Protein AF-L9YHB1-F1 (afdb_monomer_lite)

Secondary structure (DSSP, 8-state):
---PPP----S-TTS----TTTGGG---TT-EEEEEEEHHHHHHHHHH-EEEEEEGGGGGGT-TTTTPPPHHHHHHHHHHHHHHHHHHTTTT-PPP-HHHHHHHHHHHHGGGEEEEEEEESS---HHHHHHH-TTS-EEEEEEEHHHHHHHEE-SSEEEEEEPEEE-TTTS----STTGGGGEEEGGGGGG-EEEEEEE--S-----TT-PPP-PPPPPS-EEEEE-HHHH-SEEEE-TT--HHHHHHHHHHHHHTT----EEE-GGGT--S--S------GGGTTT-HHHHHHHHHHHHHHS-TTT-SEEEEEEEPPS---SS--PPPEEEEEE--SSSPPPGGGGT-TT-S---------S--PPP----

Structure (mmCIF, N/CA/C/O backbone):
data_AF-L9YHB1-F1
#
_entry.id   AF-L9YHB1-F1
#
loop_
_atom_site.group_PDB
_atom_site.id
_atom_site.type_symbol
_atom_site.label_atom_id
_atom_site.label_alt_id
_atom_site.label_comp_id
_atom_site.label_asym_id
_atom_site.label_entity_id
_atom_site.label_seq_id
_atom_site.pdbx_PDB_ins_code
_atom_site.Cartn_x
_atom_site.Cartn_y
_atom_site.Cartn_z
_atom_site.occupancy
_atom_site.B_iso_or_equiv
_atom_site.auth_seq_id
_atom_site.auth_comp_id
_atom_site.auth_asym_id
_atom_site.auth_atom_id
_atom_site.pdbx_PDB_model_num
ATOM 1 N N . MET A 1 1 ? 26.355 -34.074 -18.217 1.00 33.75 1 MET A N 1
ATOM 2 C CA . MET A 1 1 ? 25.411 -34.179 -17.094 1.00 33.75 1 MET A CA 1
ATOM 3 C C . MET A 1 1 ? 24.584 -32.927 -17.168 1.00 33.75 1 MET A C 1
ATOM 5 O O . MET A 1 1 ? 25.126 -31.843 -17.034 1.00 33.75 1 MET A O 1
ATOM 9 N N . THR A 1 2 ? 23.368 -33.113 -17.648 1.00 28.94 2 THR A N 1
ATOM 10 C CA . THR A 1 2 ? 22.321 -32.110 -17.795 1.00 28.94 2 THR A CA 1
ATOM 11 C C . THR A 1 2 ? 21.730 -31.891 -16.411 1.00 28.94 2 THR A C 1
ATOM 13 O O . THR A 1 2 ? 21.149 -32.830 -15.873 1.00 28.94 2 THR A O 1
ATOM 16 N N . ASP A 1 3 ? 21.935 -30.715 -15.826 1.00 30.42 3 ASP A N 1
ATOM 17 C CA . ASP A 1 3 ? 21.198 -30.321 -14.627 1.00 30.42 3 ASP A CA 1
ATOM 18 C C . ASP A 1 3 ? 19.806 -29.868 -15.071 1.00 30.42 3 ASP A C 1
ATOM 20 O O . ASP A 1 3 ? 19.657 -28.898 -15.816 1.00 30.42 3 ASP A O 1
ATOM 24 N N . GLU A 1 4 ? 18.800 -30.647 -14.681 1.00 25.23 4 GLU A N 1
ATOM 25 C CA . GLU A 1 4 ? 17.394 -30.268 -14.778 1.00 25.23 4 GLU A CA 1
ATOM 26 C C . GLU A 1 4 ? 17.097 -29.127 -13.788 1.00 25.23 4 GLU A C 1
ATOM 28 O O . GLU A 1 4 ? 17.677 -29.092 -12.697 1.00 25.23 4 GLU A O 1
ATOM 33 N N . PRO A 1 5 ? 16.206 -28.181 -14.135 1.00 28.34 5 PRO A N 1
ATOM 34 C CA . PRO A 1 5 ? 15.759 -27.162 -13.199 1.00 28.34 5 PRO A CA 1
ATOM 35 C C . PRO A 1 5 ? 14.994 -27.826 -12.049 1.00 28.34 5 PRO A C 1
ATOM 37 O O . PRO A 1 5 ? 14.104 -28.642 -12.274 1.00 28.34 5 PRO A O 1
ATOM 40 N N . ALA A 1 6 ? 15.363 -27.475 -10.816 1.00 30.50 6 ALA A N 1
ATOM 41 C CA . ALA A 1 6 ? 14.709 -27.966 -9.612 1.00 30.50 6 ALA A CA 1
ATOM 42 C C . ALA A 1 6 ? 13.199 -27.677 -9.658 1.00 30.50 6 ALA A C 1
ATOM 44 O O . ALA A 1 6 ? 12.789 -26.524 -9.803 1.00 30.50 6 ALA A O 1
ATOM 45 N N . GLU A 1 7 ? 12.390 -28.729 -9.525 1.00 26.72 7 GLU A N 1
ATOM 46 C CA . GLU A 1 7 ? 10.942 -28.636 -9.358 1.00 26.72 7 GLU A CA 1
ATOM 47 C C . GLU A 1 7 ? 10.617 -27.786 -8.117 1.00 26.72 7 GLU A C 1
ATOM 49 O O . GLU A 1 7 ? 10.876 -28.174 -6.977 1.00 26.72 7 GLU A O 1
ATOM 54 N N . LEU A 1 8 ? 10.027 -26.611 -8.348 1.00 31.94 8 LEU A N 1
ATOM 55 C CA . LEU A 1 8 ? 9.316 -25.807 -7.351 1.00 31.94 8 LEU A CA 1
ATOM 56 C C . LEU A 1 8 ? 7.984 -26.501 -7.017 1.00 31.94 8 LEU A C 1
ATOM 58 O O . LEU A 1 8 ? 6.912 -26.029 -7.374 1.00 31.94 8 LEU A O 1
ATOM 62 N N . SER A 1 9 ? 8.038 -27.662 -6.366 1.00 30.28 9 SER A N 1
ATOM 63 C CA . SER A 1 9 ? 6.850 -28.332 -5.828 1.00 30.28 9 SER A CA 1
ATOM 64 C C . SER A 1 9 ? 6.873 -28.237 -4.305 1.00 30.28 9 SER A C 1
ATOM 66 O O . SER A 1 9 ? 7.558 -29.022 -3.647 1.00 30.28 9 SER A O 1
ATOM 68 N N . GLY A 1 10 ? 6.149 -27.270 -3.733 1.00 29.58 10 GLY A N 1
ATOM 69 C CA . GLY A 1 10 ? 5.952 -27.243 -2.280 1.00 29.58 10 GLY A CA 1
ATOM 70 C C . GLY A 1 10 ? 5.496 -25.939 -1.631 1.00 29.58 10 GLY A C 1
ATOM 71 O O . GLY A 1 10 ? 5.175 -25.987 -0.449 1.00 29.58 10 GLY A O 1
ATOM 72 N N . LEU A 1 11 ? 5.442 -24.804 -2.336 1.00 26.58 11 LEU A N 1
ATOM 73 C CA . LEU A 1 11 ? 4.831 -23.598 -1.766 1.00 26.58 11 LEU A CA 1
ATOM 74 C C . LEU A 1 11 ? 3.305 -23.661 -1.951 1.00 26.58 11 LEU A C 1
ATOM 76 O O . LEU A 1 11 ? 2.859 -24.048 -3.037 1.00 26.58 11 LEU A O 1
ATOM 80 N N . PRO A 1 12 ? 2.501 -23.342 -0.918 1.00 29.25 12 PRO A N 1
ATOM 81 C CA . PRO A 1 12 ? 1.062 -23.202 -1.080 1.00 29.25 12 PRO A CA 1
ATOM 82 C C . PRO A 1 12 ? 0.790 -22.163 -2.172 1.00 29.25 12 PRO A C 1
ATOM 84 O O . PRO A 1 12 ? 1.380 -21.087 -2.189 1.00 29.25 12 PRO A O 1
ATOM 87 N N . THR A 1 13 ? -0.097 -22.505 -3.100 1.00 34.47 13 THR A N 1
ATOM 88 C CA . THR A 1 13 ? -0.420 -21.756 -4.327 1.00 34.47 13 THR A CA 1
ATOM 89 C C . THR A 1 13 ? -1.031 -20.367 -4.099 1.00 34.47 13 THR A C 1
ATOM 91 O O . THR A 1 13 ? -1.403 -19.721 -5.067 1.00 34.47 13 THR A O 1
ATOM 94 N N . ASN A 1 14 ? -1.115 -19.911 -2.845 1.00 37.75 14 ASN A N 1
ATOM 95 C CA . ASN A 1 14 ? -1.754 -18.660 -2.438 1.00 37.75 14 ASN A CA 1
ATOM 96 C C . ASN A 1 14 ? -0.763 -17.654 -1.824 1.00 37.75 14 ASN A C 1
ATOM 98 O O . ASN A 1 14 ? -1.186 -16.614 -1.335 1.00 37.75 14 ASN A O 1
ATOM 102 N N . GLU A 1 15 ? 0.543 -17.941 -1.798 1.00 37.97 15 GLU A N 1
ATOM 103 C CA . GLU A 1 15 ? 1.517 -16.918 -1.404 1.00 37.97 15 GLU A CA 1
ATOM 104 C C . GLU A 1 15 ? 1.785 -15.969 -2.583 1.00 37.97 15 GLU A C 1
ATOM 106 O O . GLU A 1 15 ? 2.092 -16.451 -3.680 1.00 37.97 15 GLU A O 1
ATOM 111 N N . PRO A 1 16 ? 1.704 -14.635 -2.393 1.00 41.62 16 PRO A N 1
ATOM 112 C CA . PRO A 1 16 ? 2.051 -13.686 -3.443 1.00 41.62 16 PRO A CA 1
ATOM 113 C C . PRO A 1 16 ? 3.475 -13.962 -3.927 1.00 41.62 16 PRO A C 1
ATOM 115 O O . PRO A 1 16 ? 4.379 -14.219 -3.124 1.00 41.62 16 PRO A O 1
ATOM 118 N N . LEU A 1 17 ? 3.671 -13.931 -5.248 1.00 41.91 17 LEU A N 1
ATOM 119 C CA . LEU A 1 17 ? 4.948 -14.221 -5.892 1.00 41.91 17 LEU A CA 1
ATOM 120 C C . LEU A 1 17 ? 5.954 -13.126 -5.526 1.00 41.91 17 LEU A C 1
ATOM 122 O O . LEU A 1 17 ? 6.176 -12.160 -6.250 1.00 41.91 17 LEU A O 1
ATOM 126 N N . ALA A 1 18 ? 6.613 -13.286 -4.383 1.00 43.75 18 ALA A N 1
ATOM 127 C CA . ALA A 1 18 ? 7.835 -12.567 -4.099 1.00 43.75 18 ALA A CA 1
ATOM 128 C C . ALA A 1 18 ? 8.894 -13.129 -5.049 1.00 43.75 18 ALA A C 1
ATOM 130 O O . ALA A 1 18 ? 9.451 -14.206 -4.802 1.00 43.75 18 ALA A O 1
ATOM 131 N N . PHE A 1 19 ? 9.170 -12.423 -6.153 1.00 43.78 19 PHE A N 1
ATOM 132 C CA . PHE A 1 19 ? 10.359 -12.688 -6.959 1.00 43.78 19 PHE A CA 1
ATOM 133 C C . PHE A 1 19 ? 11.544 -12.918 -6.012 1.00 43.78 19 PHE A C 1
ATOM 135 O O . PHE A 1 19 ? 11.699 -12.229 -5.001 1.00 43.78 19 PHE A O 1
ATOM 142 N N . LYS A 1 20 ? 12.385 -13.915 -6.301 1.00 37.53 20 LYS A N 1
ATOM 143 C CA . LYS A 1 20 ? 13.503 -14.299 -5.421 1.00 37.53 20 LYS A CA 1
ATOM 144 C C . LYS A 1 20 ? 14.408 -13.105 -5.070 1.00 37.53 20 LYS A C 1
ATOM 146 O O . LYS A 1 20 ? 14.927 -13.048 -3.958 1.00 37.53 20 LYS A O 1
ATOM 151 N N . ASP A 1 21 ? 14.508 -12.139 -5.982 1.00 45.22 21 ASP A N 1
ATOM 152 C CA . ASP A 1 21 ? 15.285 -10.908 -5.835 1.00 45.22 21 ASP A CA 1
ATOM 153 C C . ASP A 1 21 ? 14.532 -9.770 -5.124 1.00 45.22 21 ASP A C 1
ATOM 155 O O . ASP A 1 21 ? 15.085 -8.686 -5.003 1.00 45.22 21 ASP A O 1
ATOM 159 N N . TRP A 1 22 ? 13.283 -9.973 -4.692 1.00 53.06 22 TRP A N 1
ATOM 160 C CA . TRP A 1 22 ? 12.396 -8.963 -4.089 1.00 53.06 22 TRP A CA 1
ATOM 161 C C . TRP A 1 22 ? 11.981 -9.307 -2.659 1.00 53.06 22 TRP A C 1
ATOM 163 O O . TRP A 1 22 ? 11.301 -8.521 -2.010 1.00 53.06 22 TRP A O 1
ATOM 173 N N . ARG A 1 23 ? 12.415 -10.451 -2.115 1.00 52.41 23 ARG A N 1
ATOM 174 C CA . ARG A 1 23 ? 12.108 -10.833 -0.724 1.00 52.41 23 ARG A CA 1
ATOM 175 C C . ARG A 1 23 ? 12.513 -9.767 0.296 1.00 52.41 23 ARG A C 1
ATOM 177 O O . ARG A 1 23 ? 11.860 -9.644 1.317 1.00 52.41 23 ARG A O 1
ATOM 184 N N . TRP A 1 24 ? 13.537 -8.959 0.009 1.00 53.84 24 TRP A N 1
ATOM 185 C CA . TRP A 1 24 ? 13.941 -7.843 0.874 1.00 53.84 24 TRP A CA 1
ATOM 186 C C . TRP A 1 24 ? 12.915 -6.702 0.947 1.00 53.84 24 TRP A C 1
ATOM 188 O O . TRP A 1 24 ? 13.073 -5.832 1.793 1.00 53.84 24 TRP A O 1
ATOM 198 N N . MET A 1 25 ? 11.908 -6.675 0.070 1.00 63.78 25 MET A N 1
ATOM 199 C CA . MET A 1 25 ? 10.810 -5.696 0.070 1.00 63.78 25 MET A CA 1
ATOM 200 C C . MET A 1 25 ? 9.670 -6.076 0.998 1.00 63.78 25 MET A C 1
ATOM 202 O O . MET A 1 25 ? 8.802 -5.246 1.251 1.00 63.78 25 MET A O 1
ATOM 206 N N . LEU A 1 26 ? 9.629 -7.326 1.456 1.00 73.94 26 LEU A N 1
ATOM 207 C CA . LEU A 1 26 ? 8.605 -7.788 2.374 1.00 73.94 26 LEU A CA 1
ATOM 208 C C . LEU A 1 26 ? 9.082 -7.557 3.811 1.00 73.94 26 LEU A C 1
ATOM 210 O O . LEU A 1 26 ? 10.127 -8.105 4.185 1.00 73.94 26 LEU A O 1
ATOM 214 N N . PRO A 1 27 ? 8.341 -6.765 4.604 1.00 71.19 27 PRO A N 1
ATOM 215 C CA . PRO A 1 27 ? 8.568 -6.692 6.036 1.00 71.19 27 PRO A CA 1
ATOM 216 C C . PRO A 1 27 ? 8.013 -7.959 6.710 1.00 71.19 27 PRO A C 1
ATOM 218 O O . PRO A 1 27 ? 7.377 -8.800 6.067 1.00 71.19 27 PRO A O 1
ATOM 221 N N . SER A 1 28 ? 8.221 -8.060 8.018 1.00 70.69 28 SER A N 1
ATOM 222 C CA . SER A 1 28 ? 7.609 -9.046 8.905 1.00 70.69 28 SER A CA 1
ATOM 223 C C . SER A 1 28 ? 6.127 -9.262 8.631 1.00 70.69 28 SER A C 1
ATOM 225 O O . SER A 1 28 ? 5.366 -8.306 8.475 1.00 70.69 28 SER A O 1
ATOM 227 N N . ASP A 1 29 ? 5.681 -10.510 8.759 1.00 73.38 29 ASP A N 1
ATOM 228 C CA . ASP A 1 29 ? 4.257 -10.849 8.745 1.00 73.38 29 ASP A CA 1
ATOM 229 C C . ASP A 1 29 ? 3.468 -10.200 9.903 1.00 73.38 29 ASP A C 1
ATOM 231 O O . ASP A 1 29 ? 2.237 -10.131 9.861 1.00 73.38 29 ASP A O 1
ATOM 235 N N . ARG A 1 30 ? 4.155 -9.684 10.931 1.00 71.25 30 ARG A N 1
ATOM 236 C CA . ARG A 1 30 ? 3.554 -8.938 12.048 1.00 71.25 30 ARG A CA 1
ATOM 237 C C . ARG A 1 30 ? 3.476 -7.431 11.828 1.00 71.25 30 ARG A C 1
ATOM 239 O O . ARG A 1 30 ? 2.858 -6.769 12.652 1.00 71.25 30 ARG A O 1
ATOM 246 N N . MET A 1 31 ? 4.084 -6.905 10.762 1.00 74.50 31 MET A N 1
ATOM 247 C CA . MET A 1 31 ? 4.065 -5.474 10.462 1.00 74.50 31 MET A CA 1
ATOM 248 C C . MET A 1 31 ? 2.624 -4.982 10.371 1.00 74.50 31 MET A C 1
ATOM 250 O O . MET A 1 31 ? 1.873 -5.469 9.520 1.00 74.50 31 MET A O 1
ATOM 254 N N . VAL A 1 32 ? 2.253 -4.035 11.232 1.00 79.19 32 VAL A N 1
ATOM 255 C CA . VAL A 1 32 ? 0.911 -3.454 11.222 1.00 79.19 32 VAL A CA 1
ATOM 256 C C . VAL A 1 32 ? 0.783 -2.536 10.017 1.00 79.19 32 VAL A C 1
ATOM 258 O O . VAL A 1 32 ? 1.706 -1.804 9.669 1.00 79.19 32 VAL A O 1
ATOM 261 N N . ILE A 1 33 ? -0.363 -2.582 9.354 1.00 89.69 33 ILE A N 1
ATOM 262 C CA . ILE A 1 33 ? -0.673 -1.734 8.210 1.00 89.69 33 ILE A CA 1
ATOM 263 C C . ILE A 1 33 ? -2.129 -1.268 8.285 1.00 89.69 33 ILE A C 1
ATOM 265 O O . ILE A 1 33 ? -3.016 -1.980 8.762 1.00 89.69 33 ILE A O 1
ATOM 269 N N . ARG A 1 34 ? -2.393 -0.058 7.790 1.00 93.62 34 ARG A N 1
ATOM 270 C CA . ARG A 1 34 ? -3.699 0.601 7.826 1.00 93.62 34 ARG A CA 1
ATOM 271 C C . ARG A 1 34 ? -4.149 1.080 6.461 1.00 93.62 34 ARG A C 1
ATOM 273 O O . ARG A 1 34 ? -3.388 1.687 5.712 1.00 93.62 34 ARG A O 1
ATOM 280 N N . ARG A 1 35 ? -5.430 0.899 6.156 1.00 95.31 35 ARG A N 1
ATOM 281 C CA . ARG A 1 35 ? -6.051 1.425 4.936 1.00 95.31 35 ARG A CA 1
ATOM 282 C C . ARG A 1 35 ? -7.180 2.384 5.279 1.00 95.31 35 ARG A C 1
ATOM 284 O O . ARG A 1 35 ? -8.254 1.960 5.696 1.00 95.31 35 ARG A O 1
ATOM 291 N N . TYR A 1 36 ? -6.933 3.669 5.042 1.00 95.50 36 TYR A N 1
ATOM 292 C CA . TYR A 1 36 ? -7.893 4.756 5.235 1.00 95.50 36 TYR A CA 1
ATOM 293 C C . TYR A 1 36 ? -8.835 4.861 4.037 1.00 95.50 36 TYR A C 1
ATOM 295 O O . TYR A 1 36 ? -8.382 4.975 2.891 1.00 95.50 36 TYR A O 1
ATOM 303 N N . LYS A 1 37 ? -10.146 4.802 4.283 1.00 95.19 37 LYS A N 1
ATOM 304 C CA . LYS A 1 37 ? -11.186 4.843 3.248 1.00 95.19 37 LYS A CA 1
ATOM 305 C C . LYS A 1 37 ? -12.479 5.474 3.755 1.00 95.19 37 LYS A C 1
ATOM 307 O O . LYS A 1 37 ? -12.782 5.477 4.943 1.00 95.19 37 LYS A O 1
ATOM 312 N N . SER A 1 38 ? -13.280 5.974 2.817 1.00 94.69 38 SER A N 1
ATOM 313 C CA . SER A 1 38 ? -14.629 6.455 3.111 1.00 94.69 38 SER A CA 1
ATOM 314 C C . SER A 1 38 ? -15.534 5.330 3.613 1.00 94.69 38 SER A C 1
ATOM 316 O O . SER A 1 38 ? -15.367 4.163 3.245 1.00 94.69 38 SER A O 1
ATOM 318 N N . PHE A 1 39 ? -16.557 5.690 4.389 1.00 94.75 39 PHE A N 1
ATOM 319 C CA . PHE A 1 39 ? -17.546 4.729 4.877 1.00 94.75 39 PHE A CA 1
ATOM 320 C C . PHE A 1 39 ? -18.234 3.947 3.746 1.00 94.75 39 PHE A C 1
ATOM 322 O O . PHE A 1 39 ? -18.413 2.737 3.842 1.00 94.75 39 PHE A O 1
ATOM 329 N N . CYS A 1 40 ? -18.547 4.607 2.625 1.00 93.44 40 CYS A N 1
ATOM 330 C CA . CYS A 1 40 ? -19.148 3.953 1.459 1.00 93.44 40 CYS A CA 1
ATOM 331 C C . CYS A 1 40 ? -18.254 2.863 0.854 1.00 93.44 40 CYS A C 1
ATOM 333 O O . CYS A 1 40 ? -18.766 1.863 0.356 1.00 93.44 40 CYS A O 1
ATOM 335 N N . TYR A 1 41 ? -16.933 3.067 0.855 1.00 94.06 41 TYR A N 1
ATOM 336 C CA . TYR A 1 41 ? -15.993 2.041 0.413 1.00 94.06 41 TYR A CA 1
ATOM 337 C C . TYR A 1 41 ? -15.969 0.885 1.407 1.00 94.06 41 TYR A C 1
ATOM 339 O O . TYR A 1 41 ? -16.114 -0.261 1.001 1.00 94.06 41 TYR A O 1
ATOM 347 N N . PHE A 1 42 ? -15.823 1.194 2.697 1.00 96.00 42 PHE A N 1
ATOM 348 C CA . PHE A 1 42 ? -15.788 0.191 3.757 1.00 96.00 42 PHE A CA 1
ATOM 349 C C . PHE A 1 42 ? -17.026 -0.699 3.737 1.00 96.00 42 PHE A C 1
ATOM 351 O O . PHE A 1 42 ? -16.899 -1.914 3.695 1.00 96.00 42 PHE A O 1
ATOM 358 N N . LYS A 1 43 ? -18.216 -0.100 3.659 1.00 95.94 43 LYS A N 1
ATOM 359 C CA . LYS A 1 43 ? -19.475 -0.836 3.581 1.00 95.94 43 LYS A CA 1
ATOM 360 C C . LYS A 1 43 ? -19.488 -1.842 2.427 1.00 95.94 43 LYS A C 1
ATOM 362 O O . LYS A 1 43 ? -19.855 -2.985 2.651 1.00 95.94 43 LYS A O 1
ATOM 367 N N . LYS A 1 44 ? -19.024 -1.446 1.237 1.00 95.56 44 LYS A N 1
ATOM 368 C CA . LYS A 1 44 ? -18.896 -2.366 0.096 1.00 95.56 44 LYS A CA 1
ATOM 369 C C . LYS A 1 44 ? -17.902 -3.489 0.358 1.00 95.56 44 LYS A C 1
ATOM 371 O O . LYS A 1 44 ? -18.212 -4.624 0.051 1.00 95.56 44 LYS A O 1
ATOM 376 N N . VAL A 1 45 ? -16.748 -3.194 0.962 1.00 96.44 45 VAL A N 1
ATOM 377 C CA . VAL A 1 45 ? -15.790 -4.245 1.346 1.00 96.44 45 VAL A CA 1
ATOM 378 C C . VAL A 1 45 ? -16.450 -5.253 2.282 1.00 96.44 45 VAL A C 1
ATOM 380 O O . VAL A 1 45 ? -16.290 -6.444 2.068 1.00 96.44 45 VAL A O 1
ATOM 383 N N . ILE A 1 46 ? -17.216 -4.799 3.279 1.00 97.31 46 ILE A N 1
ATOM 384 C CA . ILE A 1 46 ? -17.898 -5.692 4.225 1.00 97.31 46 ILE A CA 1
ATOM 385 C C . ILE A 1 46 ? -19.023 -6.500 3.556 1.00 97.31 46 ILE A C 1
ATOM 387 O O . ILE A 1 46 ? -19.152 -7.692 3.819 1.00 97.31 46 ILE A O 1
ATOM 391 N N . GLU A 1 47 ? -19.835 -5.865 2.706 1.00 96.31 47 GLU A N 1
ATOM 392 C CA . GLU A 1 47 ? -20.977 -6.502 2.030 1.00 96.31 47 GLU A CA 1
ATOM 393 C C . GLU A 1 47 ? -20.536 -7.495 0.944 1.00 96.31 47 GLU A C 1
ATOM 395 O O . GLU A 1 47 ? -21.078 -8.597 0.862 1.00 96.31 47 GLU A O 1
ATOM 400 N N . ASP A 1 48 ? -19.552 -7.108 0.132 1.00 96.19 48 ASP A N 1
ATOM 401 C CA . ASP A 1 48 ? -19.081 -7.884 -1.018 1.00 96.19 48 ASP A CA 1
ATOM 402 C C . ASP A 1 48 ? -17.929 -8.834 -0.640 1.00 96.19 48 ASP A C 1
ATOM 404 O O . ASP A 1 48 ? -17.644 -9.769 -1.378 1.00 96.19 48 ASP A O 1
ATOM 408 N N . GLN A 1 49 ? -17.290 -8.630 0.519 1.00 95.62 49 GLN A N 1
ATOM 409 C CA . GLN A 1 49 ? -16.108 -9.376 0.989 1.00 95.62 49 GLN A CA 1
ATOM 410 C C . GLN A 1 49 ? -14.923 -9.313 0.017 1.00 95.62 49 GLN A C 1
ATOM 412 O O . GLN A 1 49 ? -14.135 -10.247 -0.114 1.00 95.62 49 GLN A O 1
ATOM 417 N N . GLU A 1 50 ? -14.777 -8.171 -0.652 1.00 95.62 50 GLU A N 1
ATOM 418 C CA . GLU A 1 50 ? -13.762 -7.945 -1.673 1.00 95.62 50 GLU A CA 1
ATOM 419 C C . GLU A 1 50 ? -13.044 -6.610 -1.467 1.00 95.62 50 GLU A C 1
ATOM 421 O O . GLU A 1 50 ? -13.651 -5.566 -1.208 1.00 95.62 50 GLU A O 1
ATOM 426 N N . PHE A 1 51 ? -11.727 -6.603 -1.673 1.00 96.19 51 PHE A N 1
ATOM 427 C CA . PHE A 1 51 ? -10.950 -5.372 -1.746 1.00 96.19 51 PHE A CA 1
ATOM 428 C C . PHE A 1 51 ? -10.799 -4.909 -3.189 1.00 96.19 51 PHE A C 1
ATOM 430 O O . PHE A 1 51 ? -10.308 -5.628 -4.055 1.00 96.19 51 PHE A O 1
ATOM 437 N N . ARG A 1 52 ? -11.123 -3.636 -3.433 1.00 95.00 52 ARG A N 1
ATOM 438 C CA . ARG A 1 52 ? -10.834 -2.981 -4.716 1.00 95.00 52 ARG A CA 1
ATOM 439 C C . ARG A 1 52 ? -9.345 -2.663 -4.869 1.00 95.00 52 ARG A C 1
ATOM 441 O O . ARG A 1 52 ? -8.778 -1.957 -4.025 1.00 95.00 52 ARG A O 1
ATOM 448 N N . PHE A 1 53 ? -8.793 -3.048 -6.009 1.00 95.06 53 PHE A N 1
ATOM 449 C CA . PHE A 1 53 ? -7.524 -2.628 -6.585 1.00 95.06 53 PHE A CA 1
ATOM 450 C C . PHE A 1 53 ? -7.804 -1.607 -7.704 1.00 95.06 53 PHE A C 1
ATOM 452 O O . PHE A 1 53 ? -8.628 -1.843 -8.590 1.00 95.06 53 PHE A O 1
ATOM 459 N N . GLY A 1 54 ? -7.197 -0.420 -7.609 1.00 92.62 54 GLY A N 1
ATOM 460 C CA . GLY A 1 54 ? -7.349 0.653 -8.605 1.00 92.62 54 GLY A CA 1
ATOM 461 C C . GLY A 1 54 ? -6.302 0.531 -9.710 1.00 92.62 54 GLY A C 1
ATOM 462 O O . GLY A 1 54 ? -5.218 0.050 -9.418 1.00 92.62 54 GLY A O 1
ATOM 463 N N . PRO A 1 55 ? -6.578 0.946 -10.950 1.00 91.75 55 PRO A N 1
ATOM 464 C CA . PRO A 1 55 ? -5.631 0.785 -12.043 1.00 91.75 55 PRO A CA 1
ATOM 465 C C . PRO A 1 55 ? -4.417 1.685 -11.789 1.00 91.75 55 PRO A C 1
ATOM 467 O O . PRO A 1 55 ? -4.546 2.804 -11.290 1.00 91.75 55 PRO A O 1
ATOM 470 N N . ALA A 1 56 ? -3.221 1.183 -12.081 1.00 90.50 56 ALA A N 1
ATOM 471 C CA . ALA A 1 56 ? -1.982 1.862 -11.722 1.00 90.50 56 ALA A CA 1
ATOM 472 C C . ALA A 1 56 ? -1.791 3.186 -12.476 1.00 90.50 56 ALA A C 1
ATOM 474 O O . ALA A 1 56 ? -1.125 4.090 -11.976 1.00 90.50 56 ALA A O 1
ATOM 475 N N . ILE A 1 57 ? -2.409 3.317 -13.652 1.00 88.06 57 ILE A N 1
ATOM 476 C CA . ILE A 1 57 ? -2.410 4.547 -14.448 1.00 88.06 57 ILE A CA 1
ATOM 477 C C . ILE A 1 57 ? -3.072 5.729 -13.719 1.00 88.06 57 ILE A C 1
ATOM 479 O O . ILE A 1 57 ? -2.550 6.837 -13.794 1.00 88.06 57 ILE A O 1
ATOM 483 N N . ASP A 1 58 ? -4.131 5.497 -12.931 1.00 89.88 58 ASP A N 1
ATOM 484 C CA . ASP A 1 58 ? -4.853 6.561 -12.208 1.00 89.88 58 ASP A CA 1
ATOM 485 C C . ASP A 1 58 ? -3.964 7.262 -11.168 1.00 89.88 58 ASP A C 1
ATOM 487 O O . ASP A 1 58 ? -4.188 8.416 -10.812 1.00 89.88 58 ASP A O 1
ATOM 491 N N . TYR A 1 59 ? -2.939 6.577 -10.659 1.00 88.88 59 TYR A N 1
ATOM 492 C CA . TYR A 1 59 ? -2.050 7.133 -9.638 1.00 88.88 59 TYR A CA 1
ATOM 493 C C . TYR A 1 59 ? -1.093 8.191 -10.209 1.00 88.88 59 TYR A C 1
ATOM 495 O O . TYR A 1 59 ? -0.529 8.975 -9.444 1.00 88.88 59 TYR A O 1
ATOM 503 N N . GLN A 1 60 ? -0.958 8.270 -11.539 1.00 88.69 60 GLN A N 1
ATOM 504 C CA . GLN A 1 60 ? -0.144 9.290 -12.203 1.00 88.69 60 GLN A CA 1
ATOM 505 C C . GLN A 1 60 ? -0.758 10.693 -12.153 1.00 88.69 60 GLN A C 1
ATOM 507 O O . GLN A 1 60 ? -0.041 11.675 -12.359 1.00 88.69 60 GLN A O 1
ATOM 512 N N . ASP A 1 61 ? -2.052 10.802 -11.837 1.00 88.50 61 ASP A N 1
ATOM 513 C CA . ASP A 1 61 ? -2.704 12.093 -11.606 1.00 88.50 61 ASP A CA 1
ATOM 514 C C . ASP A 1 61 ? -2.117 12.806 -10.373 1.00 88.50 61 ASP A C 1
ATOM 516 O O . ASP A 1 61 ? -1.945 14.029 -10.385 1.00 88.50 61 ASP A O 1
ATOM 520 N N . ASP A 1 62 ? -1.768 12.036 -9.334 1.00 87.00 62 ASP A N 1
ATOM 521 C CA . ASP A 1 62 ? -1.154 12.530 -8.096 1.00 87.00 62 ASP A CA 1
ATOM 522 C C . ASP A 1 62 ? 0.387 12.511 -8.166 1.00 87.00 62 ASP A C 1
ATOM 524 O O . ASP A 1 62 ? 1.036 13.470 -7.736 1.00 87.00 62 ASP A O 1
ATOM 528 N N . ASP A 1 63 ? 0.984 11.441 -8.707 1.00 88.62 63 ASP A N 1
ATOM 529 C CA . ASP A 1 63 ? 2.433 11.302 -8.911 1.00 88.62 63 ASP A CA 1
ATOM 530 C C . ASP A 1 63 ? 2.765 10.936 -10.370 1.00 88.62 63 ASP A C 1
ATOM 532 O O . ASP A 1 63 ? 2.798 9.757 -10.720 1.00 88.62 63 ASP A O 1
ATOM 536 N N . PRO A 1 64 ? 3.101 11.917 -11.230 1.00 88.94 64 PRO A N 1
ATOM 537 C CA . PRO A 1 64 ? 3.390 11.675 -12.646 1.00 88.94 64 PRO A CA 1
ATOM 538 C C . PRO A 1 64 ? 4.542 10.701 -12.936 1.00 88.94 64 PRO A C 1
ATOM 540 O O . PRO A 1 64 ? 4.723 10.303 -14.087 1.00 88.94 64 PRO A O 1
ATOM 543 N N . LEU A 1 65 ? 5.367 10.363 -11.939 1.00 86.88 65 LEU A N 1
ATOM 544 C CA . LEU A 1 65 ? 6.464 9.405 -12.082 1.00 86.88 65 LEU A CA 1
ATOM 545 C C . LEU A 1 65 ? 6.132 8.017 -11.512 1.00 86.88 65 LEU A C 1
ATOM 547 O O . LEU A 1 65 ? 6.972 7.117 -11.578 1.00 86.88 65 LEU A O 1
ATOM 551 N N . GLU A 1 66 ? 4.919 7.810 -11.000 1.00 88.31 66 GLU A N 1
ATOM 552 C CA . GLU A 1 66 ? 4.453 6.530 -10.472 1.00 88.31 66 GLU A CA 1
ATOM 553 C C . GLU A 1 66 ? 4.551 5.428 -11.545 1.00 88.31 66 GLU A C 1
ATOM 555 O O . GLU A 1 66 ? 3.951 5.505 -12.624 1.00 88.31 66 GLU A O 1
ATOM 560 N N . GLY A 1 67 ? 5.355 4.397 -11.265 1.00 87.38 67 GLY A N 1
ATOM 561 C CA . GLY A 1 67 ? 5.605 3.294 -12.197 1.00 87.38 67 GLY A CA 1
ATOM 562 C C . GLY A 1 67 ? 6.433 3.649 -13.438 1.00 87.38 67 GLY A C 1
ATOM 563 O O . GLY A 1 67 ? 6.663 2.768 -14.271 1.00 87.38 67 GLY A O 1
ATOM 564 N N . GLN A 1 68 ? 6.906 4.894 -13.568 1.00 86.19 68 GLN A N 1
ATOM 565 C CA . GLN A 1 68 ? 7.654 5.367 -14.732 1.00 86.19 68 GLN A CA 1
ATOM 566 C C . GLN A 1 68 ? 9.160 5.158 -14.584 1.00 86.19 68 GLN A C 1
ATOM 568 O O . GLN A 1 68 ? 9.721 5.159 -13.489 1.00 86.19 68 GLN A O 1
ATOM 573 N N . ALA A 1 69 ? 9.850 5.054 -15.721 1.00 86.06 69 ALA A N 1
ATOM 574 C CA . ALA A 1 69 ? 11.298 5.199 -15.732 1.00 86.06 69 ALA A CA 1
ATOM 575 C C . ALA A 1 69 ? 11.708 6.638 -15.399 1.00 86.06 69 ALA A C 1
ATOM 577 O O . ALA A 1 69 ? 11.028 7.605 -15.751 1.00 86.06 69 ALA A O 1
ATOM 578 N N . THR A 1 70 ? 12.866 6.780 -14.765 1.00 84.56 70 THR A N 1
ATOM 579 C CA . THR A 1 70 ? 13.469 8.086 -14.495 1.00 84.56 70 THR A CA 1
ATOM 580 C C . THR A 1 70 ? 14.276 8.582 -15.692 1.00 84.56 70 THR A C 1
ATOM 582 O O . THR A 1 70 ? 14.655 7.810 -16.573 1.00 84.56 70 THR A O 1
ATOM 585 N N . GLU A 1 71 ? 14.587 9.880 -15.739 1.00 86.06 71 GLU A N 1
ATOM 586 C CA . GLU A 1 71 ? 15.425 10.432 -16.813 1.00 86.06 71 GLU A CA 1
ATOM 587 C C . GLU A 1 71 ? 16.812 9.774 -16.923 1.00 86.06 71 GLU A C 1
ATOM 589 O O . GLU A 1 71 ? 17.220 9.464 -18.043 1.00 86.06 71 GLU A O 1
ATOM 594 N N . PRO A 1 72 ? 17.531 9.476 -15.819 1.00 83.00 72 PRO A N 1
ATOM 595 C CA . PRO A 1 72 ? 18.770 8.703 -15.896 1.00 83.00 72 PRO A CA 1
ATOM 596 C C . PRO A 1 72 ? 18.603 7.332 -16.566 1.00 83.00 72 PRO A C 1
ATOM 598 O O . PRO A 1 72 ? 19.475 6.919 -17.328 1.00 83.00 72 PRO A O 1
ATOM 601 N N . VAL A 1 73 ? 17.482 6.648 -16.313 1.00 85.56 73 VAL A N 1
ATOM 602 C CA . VAL A 1 73 ? 17.151 5.359 -16.937 1.00 85.56 73 VAL A CA 1
ATOM 603 C C . VAL A 1 73 ? 16.882 5.546 -18.431 1.00 85.56 73 VAL A C 1
ATOM 605 O O . VAL A 1 73 ? 17.512 4.882 -19.252 1.00 85.56 73 VAL A O 1
ATOM 608 N N . ARG A 1 74 ? 16.024 6.506 -18.804 1.00 88.94 74 ARG A N 1
ATOM 609 C CA . ARG A 1 74 ? 15.718 6.807 -20.215 1.00 88.94 74 ARG A CA 1
ATOM 610 C C . ARG A 1 74 ? 16.961 7.225 -21.005 1.00 88.94 74 ARG A C 1
ATOM 612 O O . ARG A 1 74 ? 17.093 6.893 -22.179 1.00 88.94 74 ARG A O 1
ATOM 619 N N . GLU A 1 75 ? 17.878 7.964 -20.386 1.00 88.81 75 GLU A N 1
ATOM 620 C CA . GLU A 1 75 ? 19.161 8.340 -20.988 1.00 88.81 75 GLU A CA 1
ATOM 621 C C . GLU A 1 75 ? 20.051 7.121 -21.254 1.00 88.81 75 GLU A C 1
ATOM 623 O O . GLU A 1 75 ? 20.629 7.019 -22.338 1.00 88.81 75 GLU A O 1
ATOM 628 N N . ASP A 1 76 ? 20.160 6.192 -20.300 1.00 87.06 76 ASP A N 1
ATOM 629 C CA . ASP A 1 76 ? 20.934 4.962 -20.498 1.00 87.06 76 ASP A CA 1
ATOM 630 C C . ASP A 1 76 ? 20.325 4.076 -21.595 1.00 87.06 76 ASP A C 1
ATOM 632 O O . ASP A 1 76 ? 21.051 3.551 -22.440 1.00 87.06 76 ASP A O 1
ATOM 636 N N . GLU A 1 77 ? 18.995 3.994 -21.660 1.00 89.75 77 GLU A N 1
ATOM 637 C CA . GLU A 1 77 ? 18.270 3.268 -22.708 1.00 89.75 77 GLU A CA 1
ATOM 638 C C . GLU A 1 77 ? 18.517 3.864 -24.094 1.00 89.75 77 GLU A C 1
ATOM 640 O O . GLU A 1 77 ? 18.814 3.124 -25.035 1.00 89.75 77 GLU A O 1
ATOM 645 N N . ARG A 1 78 ? 18.491 5.198 -24.216 1.00 90.75 78 ARG A N 1
ATOM 646 C CA . ARG A 1 78 ? 18.822 5.906 -25.464 1.00 90.75 78 ARG A CA 1
ATOM 647 C C . ARG A 1 78 ? 20.257 5.615 -25.910 1.00 90.75 78 ARG A C 1
ATOM 649 O O . ARG A 1 78 ? 20.470 5.223 -27.056 1.00 90.75 78 ARG A O 1
ATOM 656 N N . ARG A 1 79 ? 21.229 5.672 -24.992 1.00 88.38 79 ARG A N 1
ATOM 657 C CA . ARG A 1 79 ? 22.627 5.278 -25.271 1.00 88.38 79 ARG A CA 1
ATOM 658 C C . ARG A 1 79 ? 22.764 3.793 -25.606 1.00 88.38 79 ARG A C 1
ATOM 660 O O . ARG A 1 79 ? 23.645 3.397 -26.368 1.00 88.38 79 ARG A O 1
ATOM 667 N N . GLY A 1 80 ? 21.945 2.937 -24.999 1.00 85.38 80 GLY A N 1
ATOM 668 C CA . GLY A 1 80 ? 21.834 1.519 -25.336 1.00 85.38 80 GLY A CA 1
ATOM 669 C C . GLY A 1 80 ? 21.397 1.322 -26.785 1.00 85.38 80 GLY A C 1
ATOM 670 O O . GLY A 1 80 ? 22.067 0.597 -27.519 1.00 85.38 80 GLY A O 1
ATOM 671 N N . SER A 1 81 ? 20.347 2.034 -27.199 1.00 85.38 81 SER A N 1
ATOM 672 C CA . SER A 1 81 ? 19.820 2.021 -28.567 1.00 85.38 81 SER A CA 1
ATOM 673 C C . SER A 1 81 ? 20.883 2.451 -29.586 1.00 85.38 81 SER A C 1
ATOM 675 O O . SER A 1 81 ? 21.155 1.722 -30.537 1.00 85.38 81 SER A O 1
ATOM 677 N N . GLU A 1 82 ? 21.596 3.555 -29.329 1.00 85.44 82 GLU A N 1
ATOM 678 C CA . GLU A 1 82 ? 22.691 4.039 -30.190 1.00 85.44 82 GLU A CA 1
ATOM 679 C C . GLU A 1 82 ? 23.814 2.999 -30.353 1.00 85.44 82 GLU A C 1
ATOM 681 O O . GLU A 1 82 ? 24.225 2.687 -31.472 1.00 85.44 82 GLU A O 1
ATOM 686 N N . ARG A 1 83 ? 24.272 2.395 -29.244 1.00 83.62 83 ARG A N 1
ATOM 687 C CA . ARG A 1 83 ? 25.308 1.344 -29.268 1.00 83.62 83 ARG A CA 1
ATOM 688 C C . ARG A 1 83 ? 24.868 0.118 -30.069 1.00 83.62 83 ARG A C 1
ATOM 690 O O . ARG A 1 83 ? 25.677 -0.474 -30.786 1.00 83.62 83 ARG A O 1
ATOM 697 N N . MET A 1 84 ? 23.602 -0.283 -29.944 1.00 79.06 84 MET A N 1
ATOM 698 C CA . MET A 1 84 ? 23.053 -1.414 -30.694 1.00 79.06 84 MET A CA 1
ATOM 699 C C . MET A 1 84 ? 22.936 -1.083 -32.184 1.00 79.06 84 MET A C 1
ATOM 701 O O . MET A 1 84 ? 23.396 -1.878 -33.006 1.00 79.06 84 MET A O 1
ATOM 705 N N . ALA A 1 85 ? 22.429 0.100 -32.535 1.00 77.00 85 ALA A N 1
ATOM 706 C CA . ALA A 1 85 ? 22.314 0.566 -33.915 1.00 77.00 85 ALA A CA 1
ATOM 707 C C . ALA A 1 85 ? 23.677 0.618 -34.629 1.00 77.00 85 ALA A C 1
ATOM 709 O O . ALA A 1 85 ? 23.802 0.147 -35.763 1.00 77.00 85 ALA A O 1
ATOM 710 N N . GLU A 1 86 ? 24.728 1.101 -33.956 1.00 71.31 86 GLU A N 1
ATOM 711 C CA . GLU A 1 86 ? 26.101 1.076 -34.482 1.00 71.31 86 GLU A CA 1
ATOM 712 C C . GLU A 1 86 ? 26.601 -0.356 -34.732 1.00 71.31 86 GLU A C 1
ATOM 714 O O . GLU A 1 86 ? 27.242 -0.627 -35.750 1.00 71.31 86 GLU A O 1
ATOM 719 N N . SER A 1 87 ? 26.287 -1.294 -33.832 1.00 68.75 87 SER A N 1
ATOM 720 C CA . SER A 1 87 ? 26.712 -2.694 -33.955 1.00 68.75 87 SER A CA 1
ATOM 721 C C . SER A 1 87 ? 25.973 -3.474 -35.053 1.00 68.75 87 SER A C 1
ATOM 723 O O . SER A 1 87 ? 26.572 -4.341 -35.690 1.00 68.75 87 SER A O 1
ATOM 725 N N . ILE A 1 88 ? 24.701 -3.149 -35.307 1.00 61.53 88 ILE A N 1
ATOM 726 C CA . ILE A 1 88 ? 23.833 -3.826 -36.288 1.00 61.53 88 ILE A CA 1
ATOM 727 C C . ILE A 1 88 ? 24.004 -3.240 -37.691 1.00 61.53 88 ILE A C 1
ATOM 729 O O . ILE A 1 88 ? 23.950 -3.966 -38.682 1.00 61.53 88 ILE A O 1
ATOM 733 N N . SER A 1 89 ? 24.340 -1.950 -37.791 1.00 58.66 89 SER A N 1
ATOM 734 C CA . SER A 1 89 ? 24.745 -1.316 -39.056 1.00 58.66 89 SER A CA 1
ATOM 735 C C . SER A 1 89 ? 25.979 -1.983 -39.688 1.00 58.66 89 SER A C 1
ATOM 737 O O . SER A 1 89 ? 26.228 -1.835 -40.884 1.00 58.66 89 SER A O 1
ATOM 739 N N . LEU A 1 90 ? 26.759 -2.738 -38.904 1.00 55.88 90 LEU A N 1
ATOM 740 C CA . LEU A 1 90 ? 27.898 -3.536 -39.367 1.00 55.88 90 LEU A CA 1
ATOM 741 C C . LEU A 1 90 ? 27.500 -4.945 -39.859 1.00 55.88 90 LEU A C 1
ATOM 743 O O . LEU A 1 90 ? 28.361 -5.669 -40.363 1.00 55.88 90 LEU A O 1
ATOM 747 N N . SER A 1 91 ? 26.231 -5.348 -39.724 1.00 56.34 91 SER A N 1
ATOM 748 C CA . SER A 1 91 ? 25.742 -6.710 -39.969 1.00 56.34 91 SER A CA 1
ATOM 749 C C . SER A 1 91 ? 24.386 -6.778 -40.700 1.00 56.34 91 SER A C 1
ATOM 751 O O . SER A 1 91 ? 23.563 -7.600 -40.329 1.00 56.34 91 SER A O 1
ATOM 753 N N . ASP A 1 92 ? 24.147 -5.975 -41.752 1.00 56.91 92 ASP A N 1
ATOM 754 C CA . ASP A 1 92 ? 22.980 -6.062 -42.680 1.00 56.91 92 ASP A CA 1
ATOM 755 C C . ASP A 1 92 ? 21.610 -6.380 -42.009 1.00 56.91 92 ASP A C 1
ATOM 757 O O . ASP A 1 92 ? 20.772 -7.092 -42.570 1.00 56.91 92 ASP A O 1
ATOM 761 N N . GLY A 1 93 ? 21.383 -5.883 -40.788 1.00 59.69 93 GLY A N 1
ATOM 762 C CA . GLY A 1 93 ? 20.240 -6.241 -39.942 1.00 59.69 93 GLY A CA 1
ATOM 763 C C . GLY A 1 93 ? 19.213 -5.119 -39.787 1.00 59.69 93 GLY A C 1
ATOM 764 O O . GLY A 1 93 ? 19.523 -3.950 -40.007 1.00 59.69 93 GLY A O 1
ATOM 765 N N . GLU A 1 94 ? 17.982 -5.489 -39.418 1.00 64.44 94 GLU A N 1
ATOM 766 C CA . GLU A 1 94 ? 16.888 -4.556 -39.107 1.00 64.44 94 GLU A CA 1
ATOM 767 C C . GLU A 1 94 ? 17.280 -3.558 -38.005 1.00 64.44 94 GLU A C 1
ATOM 769 O O . GLU A 1 94 ? 17.945 -3.920 -37.034 1.00 64.44 94 GLU A O 1
ATOM 774 N N . GLU A 1 95 ? 16.847 -2.303 -38.150 1.00 69.00 95 GLU A N 1
ATOM 775 C CA . GLU A 1 95 ? 17.071 -1.246 -37.161 1.00 69.00 95 GLU A CA 1
ATOM 776 C C . GLU A 1 95 ? 16.330 -1.595 -35.856 1.00 69.00 95 GLU A C 1
ATOM 778 O O . GLU A 1 95 ? 15.125 -1.862 -35.857 1.00 69.00 95 GLU A O 1
ATOM 783 N N . ILE A 1 96 ? 17.076 -1.663 -34.750 1.00 78.81 96 ILE A N 1
ATOM 784 C CA . ILE A 1 96 ? 16.550 -1.913 -33.403 1.00 78.81 96 ILE A CA 1
ATOM 785 C C . ILE A 1 96 ? 16.360 -0.564 -32.720 1.00 78.81 96 ILE A C 1
ATOM 787 O O . ILE A 1 96 ? 17.308 0.214 -32.633 1.00 78.81 96 ILE A O 1
ATOM 791 N N . ASP A 1 97 ? 15.162 -0.327 -32.191 1.00 84.50 97 ASP A N 1
ATOM 792 C CA . ASP A 1 97 ? 14.864 0.801 -31.313 1.00 84.50 97 ASP A CA 1
ATOM 793 C C . ASP A 1 97 ? 14.552 0.277 -29.910 1.00 84.50 97 ASP A C 1
ATOM 795 O O . ASP A 1 97 ? 13.401 0.111 -29.503 1.00 84.50 97 ASP A O 1
ATOM 799 N N . TYR A 1 98 ? 15.619 -0.014 -29.167 1.00 85.38 98 TYR A N 1
ATOM 800 C CA . TYR A 1 98 ? 15.517 -0.539 -27.809 1.00 85.38 98 TYR A CA 1
ATOM 801 C C . TYR A 1 98 ? 14.822 0.453 -26.866 1.00 85.38 98 TYR A C 1
ATOM 803 O O . TYR A 1 98 ? 14.002 0.053 -26.042 1.00 85.38 98 TYR A O 1
ATOM 811 N N . ALA A 1 99 ? 15.135 1.746 -26.996 1.00 87.94 99 ALA A N 1
ATOM 812 C CA . ALA A 1 99 ? 14.573 2.785 -26.140 1.00 87.94 99 ALA A CA 1
ATOM 813 C C . ALA A 1 99 ? 13.073 2.981 -26.403 1.00 87.94 99 ALA A C 1
ATOM 815 O O . ALA A 1 99 ? 12.290 3.001 -25.454 1.00 87.94 99 ALA A O 1
ATOM 816 N N . GLY A 1 100 ? 12.666 3.066 -27.674 1.00 88.12 100 GLY A N 1
ATOM 817 C CA . GLY A 1 100 ? 11.253 3.128 -28.047 1.00 88.12 100 GLY A CA 1
ATOM 818 C C . GLY A 1 100 ? 10.497 1.863 -27.648 1.00 88.12 100 GLY A C 1
ATOM 819 O O . GLY A 1 100 ? 9.410 1.949 -27.083 1.00 88.12 100 GLY A O 1
ATOM 820 N N . GLY A 1 101 ? 11.102 0.687 -27.837 1.00 86.94 101 GLY A N 1
ATOM 821 C CA . GLY A 1 101 ? 10.531 -0.588 -27.400 1.00 86.94 101 GLY A CA 1
ATOM 822 C C . GLY A 1 101 ? 10.243 -0.639 -25.899 1.00 86.94 101 GLY A C 1
ATOM 823 O O . GLY A 1 101 ? 9.174 -1.083 -25.481 1.00 86.94 101 GLY A O 1
ATOM 824 N N . MET A 1 102 ? 11.170 -0.131 -25.086 1.00 86.94 102 MET A N 1
ATOM 825 C CA . MET A 1 102 ? 11.005 -0.075 -23.637 1.00 86.94 102 MET A CA 1
ATOM 826 C C . MET A 1 102 ? 9.917 0.918 -23.204 1.00 86.94 102 MET A C 1
ATOM 828 O O . MET A 1 102 ? 9.141 0.631 -22.295 1.00 86.94 102 MET A O 1
ATOM 832 N N . GLU A 1 103 ? 9.834 2.079 -23.854 1.00 87.81 103 GLU A N 1
ATOM 833 C CA . GLU A 1 103 ? 8.796 3.072 -23.562 1.00 87.81 103 GLU A CA 1
ATOM 834 C C . GLU A 1 103 ? 7.400 2.559 -23.943 1.00 87.81 103 GLU A C 1
ATOM 836 O O . GLU A 1 103 ? 6.482 2.628 -23.125 1.00 87.81 103 GLU A O 1
ATOM 841 N N . ASN A 1 104 ? 7.255 1.949 -25.122 1.00 85.25 104 ASN A N 1
ATOM 842 C CA . ASN A 1 104 ? 5.995 1.337 -25.550 1.00 85.25 104 ASN A CA 1
ATOM 843 C C . ASN A 1 104 ? 5.575 0.204 -24.611 1.00 85.25 104 ASN A C 1
ATOM 845 O O . ASN A 1 104 ? 4.402 0.083 -24.268 1.00 85.25 104 ASN A O 1
ATOM 849 N N . PHE A 1 105 ? 6.535 -0.601 -24.152 1.00 84.38 105 PHE A N 1
ATOM 850 C CA . PHE A 1 105 ? 6.285 -1.655 -23.178 1.00 84.38 105 PHE A CA 1
ATOM 851 C C . PHE A 1 105 ? 5.763 -1.105 -21.843 1.00 84.38 105 PHE A C 1
ATOM 853 O O . PHE A 1 105 ? 4.801 -1.637 -21.284 1.00 84.38 105 PHE A O 1
ATOM 860 N N . ARG A 1 106 ? 6.354 -0.016 -21.333 1.00 85.62 106 ARG A N 1
ATOM 861 C CA . ARG A 1 106 ? 5.858 0.642 -20.115 1.00 85.62 106 ARG A CA 1
ATOM 862 C C . ARG A 1 106 ? 4.444 1.133 -20.303 1.00 85.62 106 ARG A C 1
ATOM 864 O O . ARG A 1 106 ? 3.597 0.761 -19.508 1.00 85.62 106 ARG A O 1
ATOM 871 N N . GLN A 1 107 ? 4.194 1.935 -21.335 1.00 82.50 107 GLN A N 1
ATOM 872 C CA . GLN A 1 107 ? 2.880 2.528 -21.586 1.00 82.50 107 GLN A CA 1
ATOM 873 C C . GLN A 1 107 ? 1.816 1.446 -21.788 1.00 82.50 107 GLN A C 1
ATOM 875 O O . GLN A 1 107 ? 0.758 1.504 -21.170 1.00 82.50 107 GLN A O 1
ATOM 880 N N . GLY A 1 108 ? 2.137 0.406 -22.561 1.00 79.62 108 GLY A N 1
ATOM 881 C CA . GLY A 1 108 ? 1.219 -0.693 -22.838 1.00 79.62 108 GLY A CA 1
ATOM 882 C C . GLY A 1 108 ? 0.940 -1.619 -21.650 1.00 79.62 108 GLY A C 1
ATOM 883 O O . GLY A 1 108 ? -0.037 -2.364 -21.669 1.00 79.62 108 GLY A O 1
ATOM 884 N N . SER A 1 109 ? 1.775 -1.594 -20.609 1.00 82.00 109 SER A N 1
ATOM 885 C CA . SER A 1 109 ? 1.583 -2.437 -19.424 1.00 82.00 109 SER A CA 1
ATOM 886 C C . SER A 1 109 ? 0.872 -1.726 -18.272 1.00 82.00 109 SER A C 1
ATOM 888 O O . SER A 1 109 ? 0.338 -2.412 -17.407 1.00 82.00 109 SER A O 1
ATOM 890 N N . GLN A 1 110 ? 0.782 -0.388 -18.255 1.00 82.31 110 GLN A N 1
ATOM 891 C CA . GLN A 1 110 ? 0.218 0.357 -17.109 1.00 82.31 110 GLN A CA 1
ATOM 892 C C . GLN A 1 110 ? -1.240 0.004 -16.817 1.00 82.31 110 GLN A C 1
ATOM 894 O O . GLN A 1 110 ? -1.662 -0.016 -15.663 1.00 82.31 110 GLN A O 1
ATOM 899 N N . GLU A 1 111 ? -1.991 -0.298 -17.870 1.00 83.69 111 GLU A N 1
ATOM 900 C CA . GLU A 1 111 ? -3.405 -0.664 -17.811 1.00 83.69 111 GLU A CA 1
ATOM 901 C C . GLU A 1 111 ? -3.641 -2.093 -17.289 1.00 83.69 111 GLU A C 1
ATOM 903 O O . GLU A 1 111 ? -4.769 -2.467 -16.990 1.00 83.69 111 GLU A O 1
ATOM 908 N N . GLN A 1 112 ? -2.577 -2.891 -17.158 1.00 88.25 112 GLN A N 1
ATOM 909 C CA . GLN A 1 112 ? -2.622 -4.291 -16.717 1.00 88.25 112 GLN A CA 1
ATOM 910 C C . GLN A 1 112 ? -2.277 -4.450 -15.233 1.00 88.25 112 GLN A C 1
ATOM 912 O O . GLN A 1 112 ? -2.297 -5.559 -14.700 1.00 88.25 112 GLN A O 1
ATOM 917 N N . TYR A 1 113 ? -1.907 -3.357 -14.568 1.00 91.44 113 TYR A N 1
ATOM 918 C CA . TYR A 1 113 ? -1.492 -3.353 -13.176 1.00 91.44 113 TYR A CA 1
ATOM 919 C C . TYR A 1 113 ? -2.521 -2.645 -12.309 1.00 91.44 113 TYR A C 1
ATOM 921 O O . TYR A 1 113 ? -2.970 -1.546 -12.633 1.00 91.44 113 TYR A O 1
ATOM 929 N N . PHE A 1 114 ? -2.853 -3.245 -11.168 1.00 94.38 114 PHE A N 1
ATOM 930 C CA . PHE A 1 114 ? -3.817 -2.687 -10.227 1.00 94.38 114 PHE A CA 1
ATOM 931 C C . PHE A 1 114 ? -3.233 -2.625 -8.816 1.00 94.38 114 PHE A C 1
ATOM 933 O O . PHE A 1 114 ? -2.646 -3.584 -8.325 1.00 94.38 114 PHE A O 1
ATOM 940 N N . LEU A 1 115 ? -3.402 -1.487 -8.153 1.00 94.38 115 LEU A N 1
ATOM 941 C CA . LEU A 1 115 ? -2.781 -1.124 -6.890 1.00 94.38 115 LEU A CA 1
ATOM 942 C C . LEU A 1 115 ? -3.759 -1.190 -5.723 1.00 94.38 115 LEU A C 1
ATOM 944 O O . LEU A 1 115 ? -4.908 -0.737 -5.784 1.00 94.38 115 LEU A O 1
ATOM 948 N N . ASN A 1 116 ? -3.251 -1.693 -4.606 1.00 95.75 116 ASN A N 1
ATOM 949 C CA . ASN A 1 116 ? -3.898 -1.687 -3.311 1.00 95.75 116 ASN A CA 1
ATOM 950 C C . ASN A 1 116 ? -2.854 -1.311 -2.249 1.00 95.75 116 ASN A C 1
ATOM 952 O O . ASN A 1 116 ? -2.015 -2.122 -1.871 1.00 95.75 116 ASN A O 1
ATOM 956 N N . CYS A 1 117 ? -2.901 -0.058 -1.792 1.00 95.06 117 CYS A N 1
ATOM 957 C CA . CYS A 1 117 ? -1.915 0.505 -0.868 1.00 95.06 117 CYS A CA 1
ATOM 958 C C . CYS A 1 117 ? -2.431 0.573 0.573 1.00 95.06 117 CYS A C 1
ATOM 960 O O . CYS A 1 117 ? -3.594 0.912 0.827 1.00 95.06 117 CYS A O 1
ATOM 962 N N . TRP A 1 118 ? -1.536 0.302 1.507 1.00 94.88 118 TRP A N 1
ATOM 963 C CA . TRP A 1 118 ? -1.731 0.403 2.942 1.00 94.88 118 TRP A CA 1
ATOM 964 C C . TRP A 1 118 ? -0.624 1.274 3.511 1.00 94.88 118 TRP A C 1
ATOM 966 O O . TRP A 1 118 ? 0.516 1.185 3.074 1.00 94.88 118 TRP A O 1
ATOM 976 N N . ARG A 1 119 ? -0.950 2.113 4.482 1.00 91.25 119 ARG A N 1
ATOM 977 C CA . ARG A 1 119 ? 0.037 2.852 5.256 1.00 91.25 119 ARG A CA 1
ATOM 978 C C . ARG A 1 119 ? 0.638 1.932 6.307 1.00 91.25 119 ARG A C 1
ATOM 980 O O . ARG A 1 119 ? -0.092 1.167 6.925 1.00 91.25 119 ARG A O 1
ATOM 987 N N . ILE A 1 120 ? 1.934 2.020 6.529 1.00 83.69 120 ILE A N 1
ATOM 988 C CA . ILE A 1 120 ? 2.636 1.218 7.524 1.00 83.69 120 ILE A CA 1
ATOM 989 C C . ILE A 1 120 ? 2.457 1.801 8.927 1.00 83.69 120 ILE A C 1
ATOM 991 O O . ILE A 1 120 ? 2.551 3.012 9.130 1.00 83.69 120 ILE A O 1
ATOM 995 N N . GLY A 1 121 ? 2.231 0.892 9.873 1.00 75.62 121 GLY A N 1
ATOM 996 C CA . GLY A 1 121 ? 2.289 1.085 11.312 1.00 75.62 121 GLY A CA 1
ATOM 997 C C . GLY A 1 121 ? 1.031 1.642 11.979 1.00 75.62 121 GLY A C 1
ATOM 998 O O . GLY A 1 121 ? -0.059 1.687 11.397 1.00 75.62 121 GLY A O 1
ATOM 999 N N . THR A 1 122 ? 1.181 2.005 13.257 1.00 74.38 122 THR A N 1
ATOM 1000 C CA . THR A 1 122 ? 0.069 2.329 14.175 1.00 74.38 122 THR A CA 1
ATOM 1001 C C . THR A 1 122 ? -0.082 3.812 14.487 1.00 74.38 122 THR A C 1
ATOM 1003 O O . THR A 1 122 ? -0.996 4.217 15.219 1.00 74.38 122 THR A O 1
ATOM 1006 N N . ASP A 1 123 ? 0.769 4.653 13.917 1.00 73.62 123 ASP A N 1
ATOM 1007 C CA . ASP A 1 123 ? 0.607 6.084 14.040 1.00 73.62 123 ASP A CA 1
ATOM 1008 C C . ASP A 1 123 ? -0.541 6.598 13.150 1.00 73.62 123 ASP A C 1
ATOM 1010 O O . ASP A 1 123 ? -0.998 5.949 12.207 1.00 73.62 123 ASP A O 1
ATOM 1014 N N . GLU A 1 124 ? -1.060 7.765 13.497 1.00 80.19 124 GLU A N 1
ATOM 1015 C CA . GLU A 1 124 ? -2.131 8.455 12.790 1.00 80.19 124 GLU A CA 1
ATOM 1016 C C . GLU A 1 124 ? -1.679 9.867 12.461 1.00 80.19 124 GLU A C 1
ATOM 1018 O O . GLU A 1 124 ? -1.254 10.608 13.353 1.00 80.19 124 GLU A O 1
ATOM 1023 N N . ASP A 1 125 ? -1.833 10.234 11.191 1.00 83.38 125 ASP A N 1
ATOM 1024 C CA . ASP A 1 125 ? -1.596 11.577 10.685 1.00 83.38 125 ASP A CA 1
ATOM 1025 C C . ASP A 1 125 ? -2.930 12.176 10.194 1.00 83.38 125 ASP A C 1
ATOM 1027 O O . ASP A 1 125 ? -3.590 11.571 9.338 1.00 83.38 125 ASP A O 1
ATOM 1031 N N . PRO A 1 126 ? -3.340 13.361 10.692 1.00 86.81 126 PRO A N 1
ATOM 1032 C CA . PRO A 1 126 ? -4.581 14.021 10.281 1.00 86.81 126 PRO A CA 1
ATOM 1033 C C . PRO A 1 126 ? -4.742 14.168 8.761 1.00 86.81 126 PRO A C 1
ATOM 1035 O O . PRO A 1 126 ? -5.857 14.082 8.249 1.00 86.81 126 PRO A O 1
ATOM 1038 N N . ARG A 1 127 ? -3.639 14.316 8.014 1.00 87.50 127 ARG A N 1
ATOM 1039 C CA . ARG A 1 127 ? -3.659 14.469 6.550 1.00 87.50 127 ARG A CA 1
ATOM 1040 C C . ARG A 1 127 ? -4.225 13.248 5.832 1.00 87.50 127 ARG A C 1
ATOM 1042 O O . ARG A 1 127 ? -4.765 13.394 4.739 1.00 87.50 127 ARG A O 1
ATOM 1049 N N . PHE A 1 128 ? -4.127 12.050 6.411 1.00 89.50 128 PHE A N 1
ATOM 1050 C CA . PHE A 1 128 ? -4.715 10.846 5.816 1.00 89.50 128 PHE A CA 1
ATOM 1051 C C . PHE A 1 128 ? -6.229 10.816 5.978 1.00 89.50 128 PHE A C 1
ATOM 1053 O O . PHE A 1 128 ? -6.934 10.474 5.027 1.00 89.50 128 PHE A O 1
ATOM 1060 N N . TRP A 1 129 ? -6.733 11.226 7.142 1.00 91.88 129 TRP A N 1
ATOM 1061 C CA . TRP A 1 129 ? -8.163 11.436 7.342 1.00 91.88 129 TRP A CA 1
ATOM 1062 C C . TRP A 1 129 ? -8.681 12.513 6.372 1.00 91.88 129 TRP A C 1
ATOM 1064 O O . TRP A 1 129 ? -9.637 12.285 5.638 1.00 91.88 129 TRP A O 1
ATOM 1074 N N . GLU A 1 130 ? -7.988 13.644 6.232 1.00 90.06 130 GLU A N 1
ATOM 1075 C CA . GLU A 1 130 ? -8.374 14.681 5.261 1.00 90.06 130 GLU A CA 1
ATOM 1076 C C . GLU A 1 130 ? -8.361 14.180 3.802 1.00 90.06 130 GLU A C 1
ATOM 1078 O O . GLU A 1 130 ? -9.312 14.425 3.057 1.00 90.06 130 GLU A O 1
ATOM 1083 N N . LYS A 1 131 ? -7.310 13.453 3.387 1.00 89.31 131 LYS A N 1
ATOM 1084 C CA . LYS A 1 131 ? -7.139 12.958 2.007 1.00 89.31 131 LYS A CA 1
ATOM 1085 C C . LYS A 1 131 ? -8.154 11.872 1.647 1.00 89.31 131 LYS A C 1
ATOM 1087 O O . LYS A 1 131 ? -8.749 11.917 0.572 1.00 89.31 131 LYS A O 1
ATOM 1092 N N . PHE A 1 132 ? -8.346 10.880 2.515 1.00 88.25 132 PHE A N 1
ATOM 1093 C CA . PHE A 1 132 ? -9.124 9.678 2.190 1.00 88.25 132 PHE A CA 1
ATOM 1094 C C . PHE A 1 132 ? -10.553 9.695 2.737 1.00 88.25 132 PHE A C 1
ATOM 1096 O O . PHE A 1 132 ? -11.399 8.928 2.264 1.00 88.25 132 PHE A O 1
ATOM 1103 N N . THR A 1 133 ? -10.845 10.580 3.692 1.00 87.50 133 THR A N 1
ATOM 1104 C CA . THR A 1 133 ? -12.166 10.741 4.310 1.00 87.50 133 THR A CA 1
ATOM 1105 C C . THR A 1 133 ? -12.589 12.222 4.331 1.00 87.50 133 THR A C 1
ATOM 1107 O O . THR A 1 133 ? -12.928 12.755 5.386 1.00 87.50 133 THR A O 1
ATOM 1110 N N . PRO A 1 134 ? -12.617 12.921 3.174 1.00 79.00 134 PRO A N 1
ATOM 1111 C CA . PRO A 1 134 ? -12.782 14.382 3.115 1.00 79.00 134 PRO A CA 1
ATOM 1112 C C . PRO A 1 134 ? -14.137 14.902 3.624 1.00 79.00 134 PRO A C 1
ATOM 1114 O O . PRO A 1 134 ? -14.291 16.099 3.848 1.00 79.00 134 PRO A O 1
ATOM 1117 N N . ASN A 1 135 ? -15.127 14.022 3.806 1.00 81.19 135 ASN A N 1
ATOM 1118 C CA . ASN A 1 135 ? -16.442 14.368 4.354 1.00 81.19 135 ASN A CA 1
ATOM 1119 C C . ASN A 1 135 ? -16.547 14.124 5.873 1.00 81.19 135 ASN A C 1
ATOM 1121 O O . ASN A 1 135 ? -17.651 14.172 6.404 1.00 81.19 135 ASN A O 1
ATOM 1125 N N . GLY A 1 136 ? -15.437 13.832 6.561 1.00 77.50 136 GLY A N 1
ATOM 1126 C CA . GLY A 1 136 ? -15.392 13.542 8.001 1.00 77.50 136 GLY A CA 1
ATOM 1127 C C . GLY A 1 136 ? -15.716 12.086 8.343 1.00 77.50 136 GLY A C 1
ATOM 1128 O O . GLY A 1 136 ? -15.011 11.487 9.150 1.00 77.50 136 GLY A O 1
ATOM 1129 N N . ASP A 1 137 ? -16.698 11.496 7.661 1.00 86.00 137 ASP A N 1
ATOM 1130 C CA . ASP A 1 137 ? -17.130 10.113 7.878 1.00 86.00 137 ASP A CA 1
ATOM 1131 C C . ASP A 1 137 ? -16.259 9.117 7.100 1.00 86.00 137 ASP A C 1
ATOM 1133 O O . ASP A 1 137 ? -16.378 8.925 5.878 1.00 86.00 137 ASP A O 1
ATOM 1137 N N . GLY A 1 138 ? -15.382 8.429 7.818 1.00 93.81 138 GLY A N 1
ATOM 1138 C CA . GLY A 1 138 ? -14.593 7.351 7.253 1.00 93.81 138 GLY A CA 1
ATOM 1139 C C . GLY A 1 138 ? -13.884 6.520 8.301 1.00 93.81 138 GLY A C 1
ATOM 1140 O O . GLY A 1 138 ? -14.014 6.746 9.506 1.00 93.81 138 GLY A O 1
ATOM 1141 N N . VAL A 1 139 ? -13.174 5.514 7.807 1.00 96.25 139 VAL A N 1
ATOM 1142 C CA . VAL A 1 139 ? -12.575 4.476 8.635 1.00 96.25 139 VAL A CA 1
ATOM 1143 C C . VAL A 1 139 ? -11.153 4.162 8.191 1.00 96.25 139 VAL A C 1
ATOM 1145 O O . VAL A 1 139 ? -10.804 4.322 7.018 1.00 96.25 139 VAL A O 1
ATOM 1148 N N . ALA A 1 140 ? -10.353 3.648 9.114 1.00 96.25 140 ALA A N 1
ATOM 1149 C CA . ALA A 1 140 ? -9.127 2.934 8.818 1.00 96.25 140 ALA A CA 1
ATOM 1150 C C . ALA A 1 140 ? -9.316 1.456 9.169 1.00 96.25 140 ALA A C 1
ATOM 1152 O O . ALA A 1 140 ? -9.702 1.116 10.285 1.00 96.25 140 ALA A O 1
ATOM 1153 N N . ILE A 1 141 ? -9.057 0.583 8.199 1.00 96.44 141 ILE A N 1
ATOM 1154 C CA . ILE A 1 141 ? -8.969 -0.863 8.415 1.00 96.44 141 ILE A CA 1
ATOM 1155 C C . ILE A 1 141 ? -7.540 -1.154 8.860 1.00 96.44 141 ILE A C 1
ATOM 1157 O O . ILE A 1 141 ? -6.618 -0.787 8.133 1.00 96.44 141 ILE A O 1
ATOM 1161 N N . GLU A 1 142 ? -7.347 -1.792 10.012 1.00 93.44 142 GLU A N 1
ATOM 1162 C CA . GLU A 1 142 ? -6.026 -2.204 10.493 1.00 93.44 142 GLU A CA 1
ATOM 1163 C C . GLU A 1 142 ? -5.849 -3.722 10.411 1.00 93.44 142 GLU A C 1
ATOM 1165 O O . GLU A 1 142 ? -6.716 -4.497 10.827 1.00 93.44 142 GLU A O 1
ATOM 1170 N N . THR A 1 143 ? -4.699 -4.134 9.884 1.00 92.19 143 THR A N 1
ATOM 1171 C CA . THR A 1 143 ? -4.306 -5.530 9.694 1.00 92.19 143 THR A CA 1
ATOM 1172 C C . THR A 1 143 ? -2.796 -5.703 9.862 1.00 92.19 143 THR A C 1
ATOM 1174 O O . THR A 1 143 ? -2.100 -4.723 10.131 1.00 92.19 143 THR A O 1
ATOM 1177 N N . THR A 1 144 ? -2.271 -6.917 9.684 1.00 84.81 144 THR A N 1
ATOM 1178 C CA . THR A 1 144 ? -0.833 -7.134 9.492 1.00 84.81 144 THR A CA 1
ATOM 1179 C C . THR A 1 144 ? -0.509 -7.568 8.065 1.00 84.81 144 THR A C 1
ATOM 1181 O O . THR A 1 144 ? -1.358 -8.087 7.341 1.00 84.81 144 THR A O 1
ATOM 1184 N N . VAL A 1 145 ? 0.749 -7.400 7.652 1.00 85.50 145 VAL A N 1
ATOM 1185 C CA . VAL A 1 145 ? 1.231 -7.865 6.340 1.00 85.50 145 VAL A CA 1
ATOM 1186 C C . VAL A 1 145 ? 0.993 -9.363 6.139 1.00 85.50 145 VAL A C 1
ATOM 1188 O O . VAL A 1 145 ? 0.552 -9.768 5.065 1.00 85.50 145 VAL A O 1
ATOM 1191 N N . GLY A 1 146 ? 1.218 -10.186 7.165 1.00 82.56 146 GLY A N 1
ATOM 1192 C CA . GLY A 1 146 ? 0.970 -11.626 7.103 1.00 82.56 146 GLY A CA 1
ATOM 1193 C C . GLY A 1 146 ? -0.502 -11.951 6.868 1.00 82.56 146 GLY A C 1
ATOM 1194 O O . GLY A 1 146 ? -0.828 -12.736 5.982 1.00 82.56 146 GLY A O 1
ATOM 1195 N N . GLN A 1 147 ? -1.402 -11.297 7.605 1.00 86.44 147 GLN A N 1
ATOM 1196 C CA . GLN A 1 147 ? -2.844 -11.472 7.426 1.00 86.44 147 GLN A CA 1
ATOM 1197 C C . GLN A 1 147 ? -3.307 -11.011 6.046 1.00 86.44 147 GLN A C 1
ATOM 1199 O O . GLN A 1 147 ? -4.054 -11.731 5.389 1.00 86.44 147 GLN A O 1
ATOM 1204 N N . LEU A 1 148 ? -2.800 -9.879 5.550 1.00 92.50 148 LEU A N 1
ATOM 1205 C CA . LEU A 1 148 ? -3.090 -9.419 4.192 1.00 92.50 148 LEU A CA 1
ATOM 1206 C C . LEU A 1 148 ? -2.659 -10.447 3.135 1.00 92.50 148 LEU A C 1
ATOM 1208 O O . LEU A 1 148 ? -3.428 -10.751 2.225 1.00 92.50 148 LEU A O 1
ATOM 1212 N N . LYS A 1 149 ? -1.443 -10.997 3.264 1.00 88.44 149 LYS A N 1
ATOM 1213 C CA . LYS A 1 149 ? -0.909 -12.022 2.353 1.00 88.44 149 LYS A CA 1
ATOM 1214 C C . LYS A 1 149 ? -1.767 -13.283 2.336 1.00 88.44 149 LYS A C 1
ATOM 1216 O O . LYS A 1 149 ? -1.945 -13.864 1.274 1.00 88.44 149 LYS A O 1
ATOM 1221 N N . HIS A 1 150 ? -2.254 -13.718 3.496 1.00 86.56 150 HIS A N 1
ATOM 1222 C CA . HIS A 1 150 ? -3.019 -14.959 3.617 1.00 86.56 150 HIS A CA 1
ATOM 1223 C C . HIS A 1 150 ? -4.492 -14.808 3.243 1.00 86.56 150 HIS A C 1
ATOM 1225 O O . HIS A 1 150 ? -5.081 -15.759 2.732 1.00 86.56 150 HIS A O 1
ATOM 1231 N N . ALA A 1 151 ? -5.084 -13.646 3.511 1.00 89.62 151 ALA A N 1
ATOM 1232 C CA . ALA A 1 151 ? -6.517 -13.463 3.371 1.00 89.62 151 ALA A CA 1
ATOM 1233 C C . ALA A 1 151 ? -6.954 -13.040 1.966 1.00 89.62 151 ALA A C 1
ATOM 1235 O O . ALA A 1 151 ? -8.103 -13.292 1.621 1.00 89.62 151 ALA A O 1
ATOM 1236 N N . LEU A 1 152 ? -6.088 -12.410 1.160 1.00 92.06 152 LEU A N 1
ATOM 1237 C CA . LEU A 1 152 ? -6.411 -12.056 -0.228 1.00 92.06 152 LEU A CA 1
ATOM 1238 C C . LEU A 1 152 ? -6.379 -13.298 -1.131 1.00 92.06 152 LEU A C 1
ATOM 1240 O O . LEU A 1 152 ? -5.355 -13.969 -1.244 1.00 92.06 152 LEU A O 1
ATOM 1244 N N . MET A 1 153 ? -7.489 -13.576 -1.813 1.00 90.25 153 MET A N 1
ATOM 1245 C CA . MET A 1 153 ? -7.674 -14.763 -2.650 1.00 90.25 153 MET A CA 1
ATOM 1246 C C . MET A 1 153 ? -7.790 -14.368 -4.123 1.00 90.25 153 MET A C 1
ATOM 1248 O O . MET A 1 153 ? -8.740 -13.703 -4.531 1.00 90.25 153 MET A O 1
ATOM 1252 N N . THR A 1 154 ? -6.821 -14.778 -4.942 1.00 88.75 154 THR A N 1
ATOM 1253 C CA . THR A 1 154 ? -6.850 -14.556 -6.393 1.00 88.75 154 THR A CA 1
ATOM 1254 C C . THR A 1 154 ? -6.055 -15.622 -7.142 1.00 88.75 154 THR A C 1
ATOM 1256 O O . THR A 1 154 ? -5.067 -16.139 -6.624 1.00 88.75 154 THR A O 1
ATOM 1259 N N . ASP A 1 155 ? -6.468 -15.909 -8.377 1.00 88.06 155 ASP A N 1
ATOM 1260 C CA . ASP A 1 155 ? -5.711 -16.733 -9.331 1.00 88.06 155 ASP A CA 1
ATOM 1261 C C . ASP A 1 155 ? -4.742 -15.895 -10.189 1.00 88.06 155 ASP A C 1
ATOM 1263 O O . ASP A 1 155 ? -3.962 -16.436 -10.978 1.00 88.06 155 ASP A O 1
ATOM 1267 N N . LEU A 1 156 ? -4.820 -14.566 -10.082 1.00 88.75 156 LEU A N 1
ATOM 1268 C CA . LEU A 1 156 ? -3.955 -13.640 -10.802 1.00 88.75 156 LEU A CA 1
ATOM 1269 C C . LEU A 1 156 ? -2.606 -13.491 -10.102 1.00 88.75 156 LEU A C 1
ATOM 1271 O O . LEU A 1 156 ? -2.456 -13.716 -8.901 1.00 88.75 156 LEU A O 1
ATOM 1275 N N . GLU A 1 157 ? -1.616 -13.045 -10.865 1.00 89.06 157 GLU A N 1
ATOM 1276 C CA . GLU A 1 157 ? -0.306 -12.763 -10.307 1.00 89.06 157 GLU A CA 1
ATOM 1277 C C . GLU A 1 157 ? -0.371 -11.529 -9.396 1.00 89.06 157 GLU A C 1
ATOM 1279 O O . GLU A 1 157 ? -0.854 -10.466 -9.789 1.00 89.06 157 GLU A O 1
ATOM 1284 N N . MET A 1 158 ? 0.116 -11.677 -8.163 1.00 90.12 158 MET A N 1
ATOM 1285 C CA . MET A 1 158 ? 0.138 -10.608 -7.172 1.00 90.12 158 MET A CA 1
ATOM 1286 C C . MET A 1 158 ? 1.532 -10.447 -6.574 1.00 90.12 158 MET A C 1
ATOM 1288 O O . MET A 1 158 ? 2.141 -11.403 -6.090 1.00 90.12 158 MET A O 1
ATOM 1292 N N . TYR A 1 159 ? 1.994 -9.203 -6.559 1.00 90.25 159 TYR A N 1
ATOM 1293 C CA . TYR A 1 159 ? 3.244 -8.768 -5.957 1.00 90.25 159 TYR A CA 1
ATOM 1294 C C . TYR A 1 159 ? 2.945 -7.938 -4.718 1.00 90.25 159 TYR A C 1
ATOM 1296 O O . TYR A 1 159 ? 2.041 -7.107 -4.738 1.00 90.25 159 TYR A O 1
ATOM 1304 N N . MET A 1 160 ? 3.709 -8.120 -3.645 1.00 89.88 160 MET A N 1
ATOM 1305 C CA . MET A 1 160 ? 3.572 -7.302 -2.442 1.00 89.88 160 MET A CA 1
ATOM 1306 C C . MET A 1 160 ? 4.925 -6.790 -1.957 1.00 89.88 160 MET A C 1
ATOM 1308 O O . MET A 1 160 ? 5.936 -7.474 -2.119 1.00 89.88 160 MET A O 1
ATOM 1312 N N . GLY A 1 161 ? 4.946 -5.608 -1.343 1.00 84.19 161 GLY A N 1
ATOM 1313 C CA . GLY A 1 161 ? 6.178 -5.028 -0.817 1.00 84.19 161 GLY A CA 1
ATOM 1314 C C . GLY A 1 161 ? 6.060 -3.577 -0.366 1.00 84.19 161 GLY A C 1
ATOM 1315 O O . GLY A 1 161 ? 5.076 -2.891 -0.644 1.00 84.19 161 GLY A O 1
ATOM 1316 N N . LEU A 1 162 ? 7.098 -3.121 0.332 1.00 82.25 162 LEU A N 1
ATOM 1317 C CA . LEU A 1 162 ? 7.307 -1.726 0.711 1.00 82.25 162 LEU A CA 1
ATOM 1318 C C . LEU A 1 162 ? 7.557 -0.851 -0.522 1.00 82.25 162 LEU A C 1
ATOM 1320 O O . LEU A 1 162 ? 8.290 -1.246 -1.432 1.00 82.25 162 LEU A O 1
ATOM 1324 N N . VAL A 1 163 ? 7.005 0.359 -0.521 1.00 82.19 163 VAL A N 1
ATOM 1325 C CA . VAL A 1 163 ? 7.360 1.403 -1.487 1.00 82.19 163 VAL A CA 1
ATOM 1326 C C . VAL A 1 163 ? 8.630 2.107 -1.025 1.00 82.19 163 VAL A C 1
ATOM 1328 O O . VAL A 1 163 ? 8.762 2.507 0.129 1.00 82.19 163 VAL A O 1
ATOM 1331 N N . ARG A 1 164 ? 9.576 2.277 -1.947 1.00 77.06 164 ARG A N 1
ATOM 1332 C CA . ARG A 1 164 ? 10.841 2.966 -1.707 1.00 77.06 164 ARG A CA 1
ATOM 1333 C C . ARG A 1 164 ? 10.806 4.394 -2.189 1.00 77.06 164 ARG A C 1
ATOM 1335 O O . ARG A 1 164 ? 10.565 4.655 -3.365 1.00 77.06 164 ARG A O 1
ATOM 1342 N N . TYR A 1 165 ? 11.170 5.305 -1.304 1.00 75.62 165 TYR A N 1
ATOM 1343 C CA . TYR A 1 165 ? 11.209 6.723 -1.610 1.00 75.62 165 TYR A CA 1
ATOM 1344 C C . TYR A 1 165 ? 12.632 7.146 -1.969 1.00 75.62 165 TYR A C 1
ATOM 1346 O O . TYR A 1 165 ? 13.547 7.065 -1.153 1.00 75.62 165 TYR A O 1
ATOM 1354 N N . VAL A 1 166 ? 12.841 7.585 -3.208 1.00 72.25 166 VAL A N 1
ATOM 1355 C CA . VAL A 1 166 ? 14.162 7.978 -3.719 1.00 72.25 166 VAL A CA 1
ATOM 1356 C C . VAL A 1 166 ? 14.078 9.294 -4.476 1.00 72.25 166 VAL A C 1
ATOM 1358 O O . VAL A 1 166 ? 13.041 9.622 -5.042 1.00 72.25 166 VAL A O 1
ATOM 1361 N N . ASP A 1 167 ? 15.175 10.056 -4.527 1.00 71.06 167 ASP A N 1
ATOM 1362 C CA . ASP A 1 167 ? 15.272 11.196 -5.447 1.00 71.06 167 ASP A CA 1
ATOM 1363 C C . ASP A 1 167 ? 15.363 10.655 -6.882 1.00 71.06 167 ASP A C 1
ATOM 1365 O O . ASP A 1 167 ? 16.438 10.324 -7.398 1.00 71.06 167 ASP A O 1
ATOM 1369 N N . GLN A 1 168 ? 14.205 10.534 -7.523 1.00 70.06 168 GLN A N 1
ATOM 1370 C CA . GLN A 1 168 ? 14.062 9.955 -8.855 1.00 70.06 168 GLN A CA 1
ATOM 1371 C C . GLN A 1 168 ? 14.774 10.772 -9.948 1.00 70.06 168 GLN A C 1
ATOM 1373 O O . GLN A 1 168 ? 14.993 10.266 -11.045 1.00 70.06 168 GLN A O 1
ATOM 1378 N N . GLN A 1 169 ? 15.211 12.007 -9.673 1.00 72.25 169 GLN A N 1
ATOM 1379 C CA . GLN A 1 169 ? 16.033 12.769 -10.620 1.00 72.25 169 GLN A CA 1
ATOM 1380 C C . GLN A 1 169 ? 17.500 12.330 -10.605 1.00 72.25 169 GLN A C 1
ATOM 1382 O O . GLN A 1 169 ? 18.237 12.588 -11.558 1.00 72.25 169 GLN A O 1
ATOM 1387 N N . ARG A 1 170 ? 17.946 11.701 -9.513 1.00 66.06 170 ARG A N 1
ATOM 1388 C CA . ARG A 1 170 ? 19.360 11.389 -9.263 1.00 66.06 170 ARG A CA 1
ATOM 1389 C C . ARG A 1 170 ? 19.654 9.901 -9.197 1.00 66.06 170 ARG A C 1
ATOM 1391 O O . ARG A 1 170 ? 20.795 9.510 -9.440 1.00 66.06 170 ARG A O 1
ATOM 1398 N N . HIS A 1 171 ? 18.659 9.088 -8.864 1.00 64.12 171 HIS A N 1
ATOM 1399 C CA . HIS A 1 171 ? 18.838 7.660 -8.655 1.00 64.12 171 HIS A CA 1
ATOM 1400 C C . HIS A 1 171 ? 18.307 6.828 -9.821 1.00 64.12 171 HIS A C 1
ATOM 1402 O O . HIS A 1 171 ? 17.298 7.141 -10.456 1.00 64.12 171 HIS A O 1
ATOM 1408 N N . PHE A 1 172 ? 19.022 5.738 -10.086 1.00 67.88 172 PHE A N 1
ATOM 1409 C CA . PHE A 1 172 ? 18.582 4.696 -10.997 1.00 67.88 172 PHE A CA 1
ATOM 1410 C C . PHE A 1 172 ? 17.626 3.772 -10.239 1.00 67.88 172 PHE A C 1
ATOM 1412 O O . PHE A 1 172 ? 17.987 3.247 -9.184 1.00 67.88 172 PHE A O 1
ATOM 1419 N N . ILE A 1 173 ? 16.422 3.587 -10.769 1.00 73.50 173 ILE A N 1
ATOM 1420 C CA . ILE A 1 173 ? 15.422 2.650 -10.247 1.00 73.50 173 ILE A CA 1
ATOM 1421 C C . ILE A 1 173 ? 15.162 1.561 -11.292 1.00 73.50 173 ILE A C 1
ATOM 1423 O O . ILE A 1 173 ? 15.522 1.749 -12.459 1.00 73.50 173 ILE A O 1
ATOM 1427 N N . PRO A 1 174 ? 14.555 0.425 -10.911 1.00 79.44 174 PRO A N 1
ATOM 1428 C CA . PRO A 1 174 ? 14.086 -0.557 -11.876 1.00 79.44 174 PRO A CA 1
ATOM 1429 C C . PRO A 1 174 ? 13.240 0.094 -12.970 1.00 79.44 174 PRO A C 1
ATOM 1431 O O . PRO A 1 174 ? 12.348 0.896 -12.700 1.00 79.44 174 PRO A O 1
ATOM 1434 N N . SER A 1 175 ? 13.558 -0.240 -14.216 1.00 76.56 175 SER A N 1
ATOM 1435 C CA . SER A 1 175 ? 13.044 0.466 -15.383 1.00 76.56 175 SER A CA 1
ATOM 1436 C C . SER A 1 175 ? 11.721 -0.097 -15.902 1.00 76.56 175 SER A C 1
ATOM 1438 O O . SER A 1 175 ? 11.152 0.470 -16.832 1.00 76.56 175 SER A O 1
ATOM 1440 N N . THR A 1 176 ? 11.228 -1.193 -15.329 1.00 82.00 176 THR A N 1
ATOM 1441 C CA . THR A 1 176 ? 10.055 -1.920 -15.814 1.00 82.00 176 THR A CA 1
ATOM 1442 C C . THR A 1 176 ? 9.148 -2.359 -14.666 1.00 82.00 176 THR A C 1
ATOM 1444 O O . THR A 1 176 ? 9.629 -2.669 -13.566 1.00 82.00 176 THR A O 1
ATOM 1447 N N . PRO A 1 177 ? 7.828 -2.418 -14.907 1.00 85.88 177 PRO A N 1
ATOM 1448 C CA . PRO A 1 177 ? 6.917 -3.140 -14.040 1.00 85.88 177 PRO A CA 1
ATOM 1449 C C . PRO A 1 177 ? 7.318 -4.620 -13.898 1.00 85.88 177 PRO 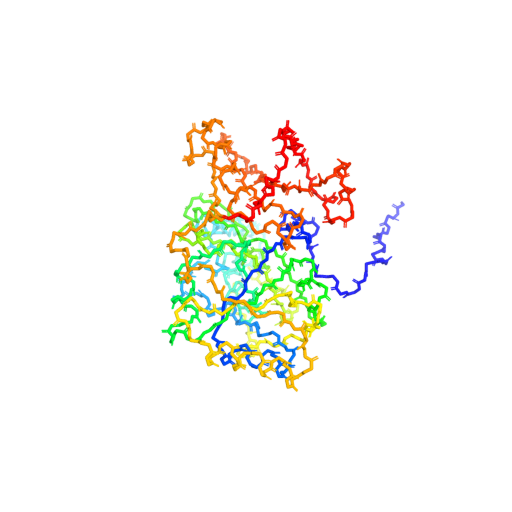A C 1
ATOM 1451 O O . PRO A 1 177 ? 7.973 -5.171 -14.785 1.00 85.88 177 PRO A O 1
ATOM 1454 N N . PRO A 1 178 ? 6.972 -5.265 -12.773 1.00 86.06 178 PRO A N 1
ATOM 1455 C CA . PRO A 1 178 ? 6.209 -4.695 -11.663 1.00 86.06 178 PRO A CA 1
ATOM 1456 C C . PRO A 1 178 ? 7.070 -3.817 -10.731 1.00 86.06 178 PRO A C 1
ATOM 1458 O O . PRO A 1 178 ? 6.534 -3.106 -9.889 1.00 86.06 178 PRO A O 1
ATOM 1461 N N . ALA A 1 179 ? 8.402 -3.839 -10.882 1.00 84.44 179 ALA A N 1
ATOM 1462 C CA . ALA A 1 179 ? 9.340 -3.272 -9.913 1.00 84.44 179 ALA A CA 1
ATOM 1463 C C . ALA A 1 179 ? 9.213 -1.753 -9.781 1.00 84.44 179 ALA A C 1
ATOM 1465 O O . ALA A 1 179 ? 9.305 -1.226 -8.675 1.00 84.44 179 ALA A O 1
ATOM 1466 N N . SER A 1 180 ? 8.991 -1.049 -10.895 1.00 86.94 180 SER A N 1
ATOM 1467 C CA . SER A 1 180 ? 8.874 0.413 -10.906 1.00 86.94 180 SER A CA 1
ATOM 1468 C C . SER A 1 180 ? 7.723 0.931 -10.031 1.00 86.94 180 SER A C 1
ATOM 1470 O O . SER A 1 180 ? 7.827 2.025 -9.487 1.00 86.94 180 SER A O 1
ATOM 1472 N N . TYR A 1 181 ? 6.670 0.132 -9.808 1.00 90.88 181 TYR A N 1
ATOM 1473 C CA . TYR A 1 181 ? 5.535 0.476 -8.938 1.00 90.88 181 TYR A CA 1
ATOM 1474 C C . TYR A 1 181 ? 5.829 0.373 -7.440 1.00 90.88 181 TYR A C 1
ATOM 1476 O O . TYR A 1 181 ? 4.954 0.650 -6.624 1.00 90.88 181 TYR A O 1
ATOM 1484 N N . PHE A 1 182 ? 7.036 -0.017 -7.052 1.00 87.44 182 PHE A N 1
ATOM 1485 C CA . PHE A 1 182 ? 7.466 0.018 -5.659 1.00 87.44 182 PHE A CA 1
ATOM 1486 C C . PHE A 1 182 ? 8.512 1.106 -5.410 1.00 87.44 182 PHE A C 1
ATOM 1488 O O . PHE A 1 182 ? 9.257 1.044 -4.435 1.00 87.44 182 PHE A O 1
ATOM 1495 N N . TYR A 1 183 ? 8.580 2.107 -6.290 1.00 82.44 183 TYR A N 1
ATOM 1496 C CA . TYR A 1 183 ? 9.434 3.275 -6.133 1.00 82.44 183 TYR A CA 1
ATOM 1497 C C . TYR A 1 183 ? 8.624 4.547 -6.316 1.00 82.44 183 TYR A C 1
ATOM 1499 O O . TYR A 1 183 ? 7.854 4.676 -7.264 1.00 82.44 183 TYR A O 1
ATOM 1507 N N . LYS A 1 184 ? 8.870 5.512 -5.437 1.00 84.12 184 LYS A N 1
ATOM 1508 C CA . LYS A 1 184 ? 8.209 6.810 -5.431 1.00 84.12 184 LYS A CA 1
ATOM 1509 C C . LYS A 1 184 ? 9.202 7.923 -5.132 1.00 84.12 184 LYS A C 1
ATOM 1511 O O . LYS A 1 184 ? 10.308 7.670 -4.649 1.00 84.12 184 LYS A O 1
ATOM 1516 N N . ASN A 1 185 ? 8.844 9.161 -5.445 1.00 78.62 185 ASN A N 1
ATOM 1517 C CA . ASN A 1 185 ? 9.720 10.294 -5.168 1.00 78.62 185 ASN A CA 1
ATOM 1518 C C . ASN A 1 185 ? 9.691 10.694 -3.676 1.00 78.62 185 ASN A C 1
ATOM 1520 O O . ASN A 1 185 ? 8.685 10.508 -2.992 1.00 78.62 185 ASN A O 1
ATOM 1524 N N . THR A 1 186 ? 10.771 11.292 -3.164 1.00 76.31 186 THR A N 1
ATOM 1525 C CA . THR A 1 186 ? 10.905 11.654 -1.734 1.00 76.31 186 THR A CA 1
ATOM 1526 C C . THR A 1 186 ? 9.808 12.554 -1.146 1.00 76.31 186 THR A C 1
ATOM 1528 O O . THR A 1 186 ? 9.544 12.418 0.045 1.00 76.31 186 THR A O 1
ATOM 1531 N N . PRO A 1 187 ? 9.106 13.436 -1.888 1.00 79.62 187 PRO A N 1
ATOM 1532 C CA . PRO A 1 187 ? 7.995 14.205 -1.316 1.00 79.62 187 PRO A CA 1
ATOM 1533 C C . PRO A 1 187 ? 6.808 13.357 -0.834 1.00 79.62 187 PRO A C 1
ATOM 1535 O O . PRO A 1 187 ? 5.978 13.856 -0.078 1.00 79.62 187 PRO A O 1
ATOM 1538 N N . PHE A 1 188 ? 6.726 12.094 -1.261 1.00 82.69 188 PHE A N 1
ATOM 1539 C CA . PHE A 1 188 ? 5.659 11.167 -0.892 1.00 82.69 188 PHE A CA 1
ATOM 1540 C C . PHE A 1 188 ? 6.023 10.250 0.282 1.00 82.69 188 PHE A C 1
ATOM 1542 O O . PHE A 1 188 ? 5.219 9.395 0.630 1.00 82.69 188 PHE A O 1
ATOM 1549 N N . THR A 1 189 ? 7.187 10.424 0.924 1.00 76.25 189 THR A N 1
ATOM 1550 C CA . THR A 1 189 ? 7.646 9.577 2.054 1.00 76.25 189 THR A CA 1
ATOM 1551 C C . THR A 1 189 ? 6.619 9.428 3.161 1.00 76.25 189 THR A C 1
ATOM 1553 O O . THR A 1 189 ? 6.552 8.397 3.821 1.00 76.25 189 THR A O 1
ATOM 1556 N N . ILE A 1 190 ? 5.785 10.447 3.343 1.00 76.00 190 ILE A N 1
ATOM 1557 C CA . ILE A 1 190 ? 4.734 10.424 4.343 1.00 76.00 190 ILE A CA 1
ATOM 1558 C C . ILE A 1 190 ? 3.658 9.361 4.110 1.00 76.00 190 ILE A C 1
ATOM 1560 O O . ILE A 1 190 ? 2.977 8.959 5.054 1.00 76.00 190 ILE A O 1
ATOM 1564 N N . GLU A 1 191 ? 3.492 8.916 2.864 1.00 84.81 191 GLU A N 1
ATOM 1565 C CA . GLU A 1 191 ? 2.538 7.870 2.519 1.00 84.81 191 GLU A CA 1
ATOM 1566 C C . GLU A 1 191 ? 2.908 6.537 3.187 1.00 84.81 191 GLU A C 1
ATOM 1568 O O . GLU A 1 191 ? 2.002 5.794 3.565 1.00 84.81 191 GLU A O 1
ATOM 1573 N N . ASN A 1 192 ? 4.213 6.307 3.409 1.00 81.19 192 ASN A N 1
ATOM 1574 C CA . ASN A 1 192 ? 4.806 5.147 4.076 1.00 81.19 192 ASN A CA 1
ATOM 1575 C C . ASN A 1 192 ? 4.111 3.836 3.670 1.00 81.19 192 ASN A C 1
ATOM 1577 O O . ASN A 1 192 ? 3.458 3.180 4.482 1.00 81.19 192 ASN A O 1
ATOM 1581 N N . GLU A 1 193 ? 4.144 3.525 2.374 1.00 89.00 193 GLU A N 1
ATOM 1582 C CA . GLU A 1 193 ? 3.248 2.536 1.777 1.00 89.00 193 GLU A CA 1
ATOM 1583 C C . GLU A 1 193 ? 3.799 1.103 1.807 1.00 89.00 193 GLU A C 1
ATOM 1585 O O . GLU A 1 193 ? 4.916 0.821 1.372 1.00 89.00 193 GLU A O 1
ATOM 1590 N N . PHE A 1 194 ? 2.935 0.168 2.188 1.00 90.69 194 PHE A N 1
ATOM 1591 C CA . PHE A 1 194 ? 2.982 -1.230 1.785 1.00 90.69 194 PHE A CA 1
ATOM 1592 C C . PHE A 1 194 ? 1.938 -1.467 0.690 1.00 90.69 194 PHE A C 1
ATOM 1594 O O . PHE A 1 194 ? 0.773 -1.085 0.823 1.00 90.69 194 PHE A O 1
ATOM 1601 N N . ARG A 1 195 ? 2.336 -2.092 -0.414 1.00 93.12 195 ARG A N 1
ATOM 1602 C CA . ARG A 1 195 ? 1.504 -2.215 -1.610 1.00 93.12 195 ARG A CA 1
ATOM 1603 C C . ARG A 1 195 ? 1.296 -3.672 -1.978 1.00 93.12 195 ARG A C 1
ATOM 1605 O O . ARG A 1 195 ? 2.251 -4.437 -2.003 1.00 93.12 195 ARG A O 1
ATOM 1612 N N . ALA A 1 196 ? 0.060 -4.015 -2.322 1.00 94.31 196 ALA A N 1
ATOM 1613 C CA . ALA A 1 196 ? -0.272 -5.177 -3.129 1.00 94.31 196 ALA A CA 1
ATOM 1614 C C . ALA A 1 196 ? -0.567 -4.711 -4.564 1.00 94.31 196 ALA A C 1
ATOM 1616 O O . ALA A 1 196 ? -1.348 -3.784 -4.785 1.00 94.31 196 ALA A O 1
ATOM 1617 N N . LEU A 1 197 ? 0.092 -5.339 -5.528 1.00 93.75 197 LEU A N 1
ATOM 1618 C CA . LEU A 1 197 ? 0.066 -5.032 -6.949 1.00 93.75 197 LEU A CA 1
ATOM 1619 C C . LEU A 1 197 ? -0.407 -6.279 -7.691 1.00 93.75 197 LEU A C 1
ATOM 1621 O O . LEU A 1 197 ? 0.299 -7.283 -7.737 1.00 93.75 197 LEU A O 1
ATOM 1625 N N . LEU A 1 198 ? -1.599 -6.205 -8.259 1.00 93.12 198 LEU A N 1
ATOM 1626 C CA . LEU A 1 198 ? -2.189 -7.251 -9.078 1.00 93.12 198 LEU A CA 1
ATOM 1627 C C . LEU A 1 198 ? -1.777 -7.047 -10.534 1.00 93.12 198 LEU A C 1
ATOM 1629 O O . LEU A 1 198 ? -1.766 -5.911 -11.010 1.00 93.12 198 LEU A O 1
ATOM 1633 N N . TYR A 1 199 ? -1.483 -8.133 -11.234 1.00 90.31 199 TYR A N 1
ATOM 1634 C CA . TYR A 1 199 ? -1.237 -8.134 -12.666 1.00 90.31 199 TYR A CA 1
ATOM 1635 C C . TYR A 1 199 ? -2.309 -8.949 -13.390 1.00 90.31 199 TYR A C 1
ATOM 1637 O O . TYR A 1 199 ? -2.469 -10.147 -13.150 1.00 90.31 199 TYR A O 1
ATOM 1645 N N . GLU A 1 200 ? -3.028 -8.293 -14.296 1.00 86.88 200 GLU A N 1
ATOM 1646 C CA . GLU A 1 200 ? -3.965 -8.921 -15.220 1.00 86.88 200 GLU A CA 1
ATOM 1647 C C . GLU A 1 200 ? -3.589 -8.522 -16.649 1.00 86.88 200 GLU A C 1
ATOM 1649 O O . GLU A 1 200 ? -4.001 -7.491 -17.178 1.00 86.88 200 GLU A O 1
ATOM 1654 N N . GLY A 1 201 ? -2.765 -9.343 -17.293 1.00 79.38 201 GLY A N 1
ATOM 1655 C CA . GLY A 1 201 ? -2.367 -9.098 -18.668 1.00 79.38 201 GLY A CA 1
ATOM 1656 C C . GLY A 1 201 ? -1.847 -10.349 -19.371 1.00 79.38 201 GLY A C 1
ATOM 1657 O O . GLY A 1 201 ? -1.526 -11.352 -18.728 1.00 79.38 201 GLY A O 1
ATOM 1658 N N . PRO A 1 202 ? -1.792 -10.327 -20.713 1.00 73.69 202 PRO A N 1
ATOM 1659 C CA . PRO A 1 202 ? -1.131 -11.369 -21.487 1.00 73.69 202 PRO A CA 1
ATOM 1660 C C . PRO A 1 202 ? 0.370 -11.396 -21.183 1.00 73.69 202 PRO A C 1
ATOM 1662 O O . PRO A 1 202 ? 0.937 -10.392 -20.773 1.00 73.69 202 PRO A O 1
ATOM 1665 N N . ASN A 1 203 ? 1.044 -12.509 -21.486 1.00 68.19 203 ASN A N 1
ATOM 1666 C CA . ASN A 1 203 ? 2.500 -12.601 -21.348 1.00 68.19 203 ASN A CA 1
ATOM 1667 C C . ASN A 1 203 ? 3.207 -11.377 -21.950 1.00 68.19 203 ASN A C 1
ATOM 1669 O O . ASN A 1 203 ? 3.095 -11.100 -23.147 1.00 68.19 203 ASN A O 1
ATOM 1673 N N . GLN A 1 204 ? 3.969 -10.689 -21.108 1.00 66.50 204 GLN A N 1
ATOM 1674 C CA . GLN A 1 204 ? 4.748 -9.515 -21.467 1.00 66.50 204 GLN A CA 1
ATOM 1675 C C . GLN A 1 204 ? 5.861 -9.901 -22.446 1.00 66.50 204 GLN A C 1
ATOM 1677 O O . GLN A 1 204 ? 6.810 -10.598 -22.086 1.00 66.50 204 GLN A O 1
ATOM 1682 N N . VAL A 1 205 ? 5.753 -9.462 -23.701 1.00 67.00 205 VAL A N 1
ATOM 1683 C CA . VAL A 1 205 ? 6.806 -9.635 -24.711 1.00 67.00 205 VAL A CA 1
ATOM 1684 C C . VAL A 1 205 ? 7.291 -8.255 -25.110 1.00 67.00 205 VAL A C 1
ATOM 1686 O O . VAL A 1 205 ? 6.558 -7.507 -25.724 1.00 67.00 205 VAL A O 1
ATOM 1689 N N . MET A 1 206 ? 8.524 -7.891 -24.788 1.00 72.44 206 MET A N 1
ATOM 1690 C CA . MET A 1 206 ? 9.046 -6.597 -25.224 1.00 72.44 206 MET A CA 1
ATOM 1691 C C . MET A 1 206 ? 9.377 -6.624 -26.724 1.00 72.44 206 MET A C 1
ATOM 1693 O O . MET A 1 206 ? 10.120 -7.493 -27.186 1.00 72.44 206 MET A O 1
ATOM 1697 N N . ASP A 1 207 ? 8.862 -5.648 -27.472 1.00 77.06 207 ASP A N 1
ATOM 1698 C CA . ASP A 1 207 ? 9.204 -5.446 -28.878 1.00 77.06 207 ASP A CA 1
ATOM 1699 C C . ASP A 1 207 ? 10.390 -4.485 -29.013 1.00 77.06 207 ASP A C 1
ATOM 1701 O O . ASP A 1 207 ? 10.269 -3.282 -28.799 1.00 77.06 207 ASP A O 1
ATOM 1705 N N . LEU A 1 208 ? 11.546 -5.017 -29.405 1.00 75.25 208 LEU A N 1
ATOM 1706 C CA . LEU A 1 208 ? 12.784 -4.247 -29.547 1.00 75.25 208 LEU A CA 1
ATOM 1707 C C . LEU A 1 208 ? 12.818 -3.330 -30.781 1.00 75.25 208 LEU A C 1
ATOM 1709 O O . LEU A 1 208 ? 13.808 -2.639 -31.001 1.00 75.25 208 LEU A O 1
ATOM 1713 N N . HIS A 1 209 ? 11.773 -3.326 -31.605 1.00 72.75 209 HIS A N 1
ATOM 1714 C CA . HIS A 1 209 ? 11.692 -2.497 -32.807 1.00 72.75 209 HIS A CA 1
ATOM 1715 C C . HIS A 1 209 ? 10.865 -1.220 -32.607 1.00 72.75 209 HIS A C 1
ATOM 1717 O O . HIS A 1 209 ? 10.563 -0.546 -33.590 1.00 72.75 209 HIS A O 1
ATOM 1723 N N . GLY A 1 210 ? 10.442 -0.913 -31.374 1.00 67.75 210 GLY A N 1
ATOM 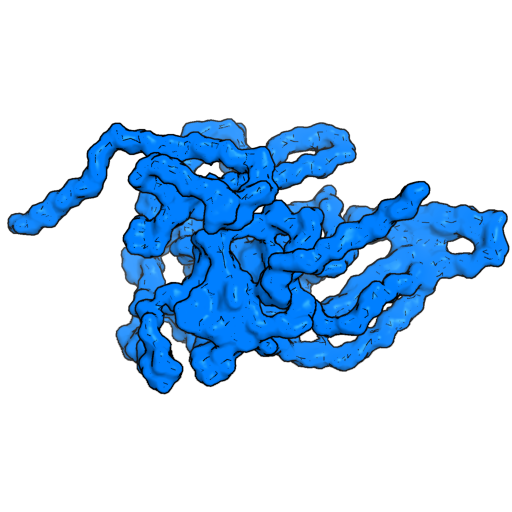1724 C CA . GLY A 1 210 ? 9.674 0.301 -31.075 1.00 67.75 210 GLY A CA 1
ATOM 1725 C C . GLY A 1 210 ? 8.291 0.344 -31.731 1.00 67.75 210 GLY A C 1
ATOM 1726 O O . GLY A 1 210 ? 7.758 1.422 -31.982 1.00 67.75 210 GLY A O 1
ATOM 1727 N N . ARG A 1 211 ? 7.704 -0.816 -32.051 1.00 72.00 211 ARG A N 1
ATOM 1728 C CA . ARG A 1 211 ? 6.340 -0.880 -32.593 1.00 72.00 211 ARG A CA 1
ATOM 1729 C C . ARG A 1 211 ? 5.317 -0.633 -31.491 1.00 72.00 211 ARG A C 1
ATOM 1731 O O . ARG A 1 211 ? 5.549 -1.001 -30.339 1.00 72.00 211 ARG A O 1
ATOM 1738 N N . ASP A 1 212 ? 4.199 -0.021 -31.868 1.00 67.19 212 ASP A N 1
ATOM 1739 C CA . ASP A 1 212 ? 3.084 0.219 -30.955 1.00 67.19 212 ASP A CA 1
ATOM 1740 C C . ASP A 1 212 ? 2.563 -1.107 -30.391 1.00 67.19 212 ASP A C 1
ATOM 1742 O O . ASP A 1 212 ? 2.435 -2.108 -31.107 1.00 67.19 212 ASP A O 1
ATOM 1746 N N . TRP A 1 213 ? 2.267 -1.093 -29.096 1.00 65.56 213 TRP A N 1
ATOM 1747 C CA . TRP A 1 213 ? 1.668 -2.216 -28.395 1.00 65.56 213 TRP A CA 1
ATOM 1748 C C . TRP A 1 213 ? 0.146 -2.110 -28.489 1.00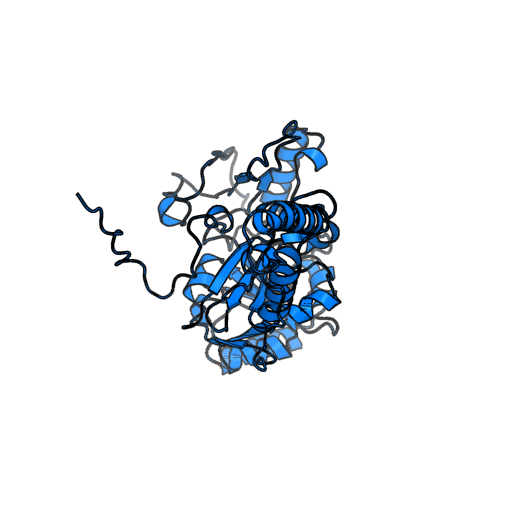 65.56 213 TRP A C 1
ATOM 1750 O O . TRP A 1 213 ? -0.423 -1.109 -28.063 1.00 65.56 213 TRP A O 1
ATOM 1760 N N . ASP A 1 214 ? -0.513 -3.126 -29.050 1.00 64.38 214 ASP A N 1
ATOM 1761 C CA . ASP A 1 214 ? -1.977 -3.199 -29.039 1.00 64.38 214 ASP A CA 1
ATOM 1762 C C . ASP A 1 214 ? -2.424 -3.558 -27.616 1.00 64.38 214 ASP A C 1
ATOM 1764 O O . ASP A 1 214 ? -2.284 -4.706 -27.179 1.00 64.38 214 ASP A O 1
ATOM 1768 N N . THR A 1 215 ? -2.865 -2.556 -26.856 1.00 61.50 215 THR A N 1
ATOM 1769 C CA . THR A 1 215 ? -3.366 -2.738 -25.496 1.00 61.50 215 THR A CA 1
ATOM 1770 C C . THR A 1 215 ? -4.810 -3.229 -25.533 1.00 61.50 215 THR A C 1
ATOM 1772 O O . THR A 1 215 ? -5.678 -2.556 -26.090 1.00 61.50 215 THR A O 1
ATOM 1775 N N . PRO A 1 216 ? -5.110 -4.403 -24.948 1.00 63.88 216 PRO A N 1
ATOM 1776 C CA . PRO A 1 216 ? -6.493 -4.802 -24.725 1.00 63.88 216 PRO A CA 1
ATOM 1777 C C . PRO A 1 216 ? -7.209 -3.774 -23.841 1.00 63.88 216 PRO A C 1
ATOM 1779 O O . PRO A 1 216 ? -6.590 -3.225 -22.932 1.00 63.88 216 PRO A O 1
ATOM 1782 N N . ASP A 1 217 ? -8.512 -3.576 -24.061 1.00 65.56 217 ASP A N 1
ATOM 1783 C CA . ASP A 1 217 ? -9.357 -2.819 -23.129 1.00 65.56 217 ASP A CA 1
ATOM 1784 C C . ASP A 1 217 ? -9.186 -3.377 -21.706 1.00 65.56 217 ASP A C 1
ATOM 1786 O O . ASP A 1 217 ? -9.298 -4.588 -21.488 1.00 65.56 217 ASP A O 1
ATOM 1790 N N . HIS A 1 218 ? -8.947 -2.494 -20.740 1.00 65.88 218 HIS A N 1
ATOM 1791 C CA . HIS A 1 218 ? -8.755 -2.857 -19.341 1.00 65.88 218 HIS A CA 1
ATOM 1792 C C . HIS A 1 218 ? -10.037 -2.679 -18.524 1.00 65.88 218 HIS A C 1
ATOM 1794 O O . HIS A 1 218 ? -10.899 -1.842 -18.819 1.00 65.88 218 HIS A O 1
ATOM 1800 N N . SER A 1 219 ? -10.164 -3.465 -17.453 1.00 70.25 219 SER A N 1
ATOM 1801 C CA . SER A 1 219 ? -11.189 -3.207 -16.446 1.00 70.25 219 SER A CA 1
ATOM 1802 C C . SER A 1 219 ? -10.874 -1.886 -15.743 1.00 70.25 219 SER A C 1
ATOM 1804 O O . SER A 1 219 ? -9.713 -1.646 -15.412 1.00 70.25 219 SER A O 1
ATOM 1806 N N . PRO A 1 220 ? -11.867 -1.031 -15.436 1.00 81.00 220 PRO A N 1
ATOM 1807 C CA . PRO A 1 220 ? -11.594 0.170 -14.664 1.00 81.00 220 PRO A CA 1
ATOM 1808 C C . PRO A 1 220 ? -10.983 -0.191 -13.310 1.00 81.00 220 PRO A C 1
ATOM 1810 O O . PRO A 1 220 ? -10.118 0.532 -12.840 1.00 81.00 220 PRO A O 1
ATOM 1813 N N . HIS A 1 221 ? -11.404 -1.295 -12.679 1.00 87.44 221 HIS A N 1
ATOM 1814 C CA . HIS A 1 221 ? -10.949 -1.736 -11.356 1.00 87.44 221 HIS A CA 1
ATOM 1815 C C . HIS A 1 221 ? -10.931 -3.266 -11.263 1.00 87.44 221 HIS A C 1
ATOM 1817 O O . HIS A 1 221 ? -11.734 -3.926 -11.923 1.00 87.44 221 HIS A O 1
ATOM 1823 N N . HIS A 1 222 ? -10.112 -3.809 -10.361 1.00 91.50 222 HIS A N 1
ATOM 1824 C CA . HIS A 1 222 ? -10.193 -5.214 -9.952 1.00 91.50 222 HIS A CA 1
ATOM 1825 C C . HIS A 1 222 ? -10.708 -5.350 -8.532 1.00 91.50 222 HIS A C 1
ATOM 1827 O O . HIS A 1 222 ? -10.371 -4.548 -7.663 1.00 91.50 222 HIS A O 1
ATOM 1833 N N . PHE A 1 223 ? -11.509 -6.378 -8.298 1.00 94.19 223 PHE A N 1
ATOM 1834 C CA . PHE A 1 223 ? -11.932 -6.782 -6.968 1.00 94.19 223 PHE A CA 1
ATOM 1835 C C . PHE A 1 223 ? -11.295 -8.131 -6.655 1.00 94.19 223 PHE A C 1
ATOM 1837 O O . PHE A 1 223 ? -11.198 -8.991 -7.529 1.00 94.19 223 PHE A O 1
ATOM 1844 N N . VAL A 1 224 ? -10.780 -8.258 -5.438 1.00 94.81 224 VAL A N 1
ATOM 1845 C CA . VAL A 1 224 ? -10.114 -9.465 -4.947 1.00 94.81 224 VAL A CA 1
ATOM 1846 C C . VAL A 1 224 ? -10.839 -9.899 -3.686 1.00 94.81 224 VAL A C 1
ATOM 1848 O O . VAL A 1 224 ? -10.910 -9.114 -2.735 1.00 94.81 224 VAL A O 1
ATOM 1851 N N . GLU A 1 225 ? -11.369 -11.121 -3.698 1.00 94.94 225 GLU A N 1
ATOM 1852 C CA . GLU A 1 225 ? -12.035 -11.734 -2.547 1.00 94.94 225 GLU A CA 1
ATOM 1853 C C . GLU A 1 225 ? -11.081 -11.813 -1.354 1.00 94.94 225 GLU A C 1
ATOM 1855 O O . GLU A 1 225 ? -9.870 -12.016 -1.508 1.00 94.94 225 GLU A O 1
ATOM 1860 N N . ALA A 1 226 ? -11.623 -11.636 -0.151 1.00 93.44 226 ALA A N 1
ATOM 1861 C CA . ALA A 1 226 ? -10.848 -11.692 1.072 1.00 93.44 226 ALA A CA 1
ATOM 1862 C C . ALA A 1 226 ? -11.608 -12.334 2.231 1.00 93.44 226 ALA A C 1
ATOM 1864 O O . ALA A 1 226 ? -12.787 -12.054 2.442 1.00 93.44 226 ALA A O 1
ATOM 1865 N N . ASP A 1 227 ? -10.909 -13.128 3.044 1.00 91.06 227 ASP A N 1
ATOM 1866 C CA . ASP A 1 227 ? -11.451 -13.563 4.332 1.00 91.06 227 ASP A CA 1
ATOM 1867 C C . ASP A 1 227 ? -11.389 -12.407 5.338 1.00 91.06 227 ASP A C 1
ATOM 1869 O O . ASP A 1 227 ? -10.339 -12.092 5.906 1.00 91.06 227 ASP A O 1
ATOM 1873 N N . LEU A 1 228 ? -12.531 -11.747 5.547 1.00 90.62 228 LEU A N 1
ATOM 1874 C CA . LEU A 1 228 ? -12.593 -10.571 6.408 1.00 90.62 228 LEU A CA 1
ATOM 1875 C C . LEU A 1 228 ? -12.338 -10.872 7.893 1.00 90.62 228 LEU A C 1
ATOM 1877 O O . LEU A 1 228 ? -11.882 -9.976 8.602 1.00 90.62 228 LEU A O 1
ATOM 1881 N N . ASN A 1 229 ? -12.578 -12.108 8.354 1.00 85.00 229 ASN A N 1
ATOM 1882 C CA . ASN A 1 229 ? -12.282 -12.498 9.739 1.00 85.00 229 ASN A CA 1
ATOM 1883 C C . ASN A 1 229 ? -10.776 -12.623 9.986 1.00 85.00 229 ASN A C 1
ATOM 1885 O O . ASN A 1 229 ? -10.314 -12.399 11.100 1.00 85.00 229 ASN A O 1
ATOM 1889 N N . GLU A 1 230 ? -10.018 -12.978 8.950 1.00 85.25 230 GLU A N 1
ATOM 1890 C CA . GLU A 1 230 ? -8.564 -13.122 9.028 1.00 85.25 230 GLU A CA 1
ATOM 1891 C C . GLU A 1 230 ? -7.846 -11.798 8.733 1.00 85.25 230 GLU A C 1
ATOM 1893 O O . GLU A 1 230 ? -6.773 -11.548 9.281 1.00 85.25 230 GLU A O 1
ATOM 1898 N N . ILE A 1 231 ? -8.424 -10.935 7.884 1.00 90.56 231 ILE A N 1
ATOM 1899 C CA . ILE A 1 231 ? -7.760 -9.716 7.399 1.00 90.56 231 ILE A CA 1
ATOM 1900 C C . ILE A 1 231 ? -8.053 -8.462 8.221 1.00 90.56 231 ILE A C 1
ATOM 1902 O O . ILE A 1 231 ? -7.305 -7.505 8.079 1.00 90.56 231 ILE A O 1
ATOM 1906 N N . ILE A 1 232 ? -9.113 -8.382 9.030 1.00 91.81 232 ILE A N 1
ATOM 1907 C CA . ILE A 1 232 ? -9.441 -7.148 9.765 1.00 91.81 232 ILE A CA 1
ATOM 1908 C C . ILE A 1 232 ? -9.328 -7.395 11.265 1.00 91.81 232 ILE A C 1
ATOM 1910 O O . ILE A 1 232 ? -10.189 -8.031 11.861 1.00 91.81 232 ILE A O 1
ATOM 1914 N N . ASN A 1 233 ? -8.303 -6.816 11.893 1.00 88.25 233 ASN A N 1
ATOM 1915 C CA . ASN A 1 233 ? -8.141 -6.906 13.346 1.00 88.25 233 ASN A CA 1
ATOM 1916 C C . ASN A 1 233 ? -8.949 -5.846 14.085 1.00 88.25 233 ASN A C 1
ATOM 1918 O O . ASN A 1 233 ? -9.514 -6.124 15.137 1.00 88.25 233 ASN A O 1
ATOM 1922 N N . ARG A 1 234 ? -8.989 -4.621 13.548 1.00 92.50 234 ARG A N 1
ATOM 1923 C CA . ARG A 1 234 ? -9.827 -3.535 14.065 1.00 92.50 234 ARG A CA 1
ATOM 1924 C C . ARG A 1 234 ? -10.214 -2.551 12.976 1.00 92.50 234 ARG A C 1
ATOM 1926 O O . ARG A 1 234 ? -9.509 -2.384 11.976 1.00 92.50 234 ARG A O 1
ATOM 1933 N N . VAL A 1 235 ? -11.320 -1.859 13.221 1.00 96.12 235 VAL A N 1
ATOM 1934 C CA . VAL A 1 235 ? -11.759 -0.704 12.441 1.00 96.12 235 VAL A CA 1
ATOM 1935 C C . VAL A 1 235 ? -11.641 0.535 13.315 1.00 96.12 235 VAL A C 1
ATOM 1937 O O . VAL A 1 235 ? -12.185 0.590 14.412 1.00 96.12 235 VAL A O 1
ATOM 1940 N N . ILE A 1 236 ? -10.934 1.544 12.827 1.00 94.94 236 ILE A N 1
ATOM 1941 C CA . ILE A 1 236 ? -10.772 2.826 13.512 1.00 94.94 236 ILE A CA 1
ATOM 1942 C C . ILE A 1 236 ? -11.664 3.840 12.803 1.00 94.94 236 ILE A C 1
ATOM 1944 O O . ILE A 1 236 ? -11.605 3.945 11.580 1.00 94.94 236 ILE A O 1
ATOM 1948 N N . VAL A 1 237 ? -12.487 4.586 13.532 1.00 95.75 237 VAL A N 1
ATOM 1949 C CA . VAL A 1 237 ? -13.308 5.669 12.974 1.00 95.75 237 VAL A CA 1
ATOM 1950 C C . VAL A 1 237 ? -12.606 7.020 13.101 1.00 95.75 237 VAL A C 1
ATOM 1952 O O . VAL A 1 237 ? -11.837 7.242 14.038 1.00 95.75 237 VAL A O 1
ATOM 1955 N N . SER A 1 238 ? -12.880 7.914 12.151 1.00 93.25 238 SER A N 1
ATOM 1956 C CA . SER A 1 238 ? -12.341 9.281 12.085 1.00 93.25 238 SER A CA 1
ATOM 1957 C C . SER A 1 238 ? -12.406 10.035 13.428 1.00 93.25 238 SER A C 1
ATOM 1959 O O . SER A 1 238 ? -13.377 9.877 14.173 1.00 93.25 238 SER A O 1
ATOM 1961 N N . PRO A 1 239 ? -11.407 10.880 13.757 1.00 89.94 239 PRO A N 1
ATOM 1962 C CA . PRO A 1 239 ? -11.338 11.568 15.050 1.00 89.94 239 PRO A CA 1
ATOM 1963 C C . PRO A 1 239 ? -12.480 12.545 15.326 1.00 89.94 239 PRO A C 1
ATOM 1965 O O . PRO A 1 239 ? -12.804 12.781 16.487 1.00 89.94 239 PRO A O 1
ATOM 1968 N N . ASP A 1 240 ? -13.064 13.127 14.280 1.00 84.81 240 ASP A N 1
ATOM 1969 C CA . ASP A 1 240 ? -14.104 14.153 14.399 1.00 84.81 240 ASP A CA 1
ATOM 1970 C C . ASP A 1 240 ? -15.525 13.572 14.289 1.00 84.81 240 ASP A C 1
ATOM 1972 O O . ASP A 1 240 ? -16.497 14.314 14.139 1.00 84.81 240 ASP A O 1
ATOM 1976 N N . THR A 1 241 ? -15.653 12.245 14.355 1.00 86.69 241 THR A N 1
ATOM 1977 C CA . THR A 1 241 ? -16.936 11.560 14.224 1.00 86.69 241 THR A CA 1
ATOM 1978 C C . THR A 1 241 ? -17.745 11.548 15.522 1.00 86.69 241 THR A C 1
ATOM 1980 O O . THR A 1 241 ? -17.193 11.588 16.623 1.00 86.69 241 THR A O 1
ATOM 1983 N N . ASP A 1 242 ? -19.069 11.439 15.406 1.00 88.31 242 ASP A N 1
ATOM 1984 C CA . ASP A 1 242 ? -19.957 11.215 16.548 1.00 88.31 242 ASP A CA 1
ATOM 1985 C C . ASP A 1 242 ? -20.185 9.717 16.850 1.00 88.31 242 ASP A C 1
ATOM 1987 O O . ASP A 1 242 ? -19.787 8.822 16.099 1.00 88.31 242 ASP A O 1
ATOM 1991 N N . GLU A 1 243 ? -20.827 9.430 17.989 1.00 90.44 243 GLU A N 1
ATOM 1992 C CA . GLU A 1 243 ? -21.156 8.048 18.376 1.00 90.44 243 GLU A CA 1
ATOM 1993 C C . GLU A 1 243 ? -22.213 7.426 17.447 1.00 90.44 243 GLU A C 1
ATOM 1995 O O . GLU A 1 243 ? -22.274 6.205 17.339 1.00 90.44 243 GLU A O 1
ATOM 2000 N N . GLU A 1 244 ? -23.020 8.235 16.746 1.00 92.88 244 GLU A N 1
ATOM 2001 C CA . GLU A 1 244 ? -24.006 7.730 15.784 1.00 92.88 244 GLU A CA 1
ATOM 2002 C C . GLU A 1 244 ? -23.305 7.054 14.603 1.00 92.88 244 GLU A C 1
ATOM 2004 O O . GLU A 1 244 ? -23.640 5.922 14.259 1.00 92.88 244 GLU A O 1
ATOM 2009 N N . PHE A 1 245 ? -22.282 7.687 14.029 1.00 93.69 245 PHE A N 1
ATOM 2010 C CA . PHE A 1 245 ? -21.477 7.076 12.974 1.00 93.69 245 PHE A CA 1
ATOM 2011 C C . PHE A 1 245 ? -20.723 5.834 13.459 1.00 93.69 245 PHE A C 1
ATOM 2013 O O . PHE A 1 245 ? -20.680 4.820 12.761 1.00 93.69 245 PHE A O 1
ATOM 2020 N N . ARG A 1 246 ? -20.154 5.873 14.672 1.00 93.50 246 ARG A N 1
ATOM 2021 C CA . ARG A 1 246 ? -19.477 4.701 15.247 1.00 93.50 246 ARG A CA 1
ATOM 2022 C C . ARG A 1 246 ? -20.428 3.511 15.365 1.00 93.50 246 ARG A C 1
ATOM 2024 O O . ARG A 1 246 ? -20.045 2.391 15.034 1.00 93.50 246 ARG A O 1
ATOM 2031 N N . GLU A 1 247 ? -21.666 3.756 15.781 1.00 95.44 247 GLU A N 1
ATOM 2032 C CA . GLU A 1 247 ? -22.700 2.725 15.847 1.00 95.44 247 GLU A CA 1
ATOM 2033 C C . GLU A 1 247 ? -23.116 2.228 14.458 1.00 95.44 247 GLU A C 1
ATOM 2035 O O . GLU A 1 247 ? -23.277 1.027 14.273 1.00 95.44 247 GLU A O 1
ATOM 2040 N N . GLN A 1 248 ? -23.191 3.102 13.449 1.00 96.44 248 GLN A N 1
ATOM 2041 C CA . GLN A 1 248 ? -23.442 2.680 12.064 1.00 96.44 248 GLN A CA 1
ATOM 2042 C C . GLN A 1 248 ? -22.348 1.740 11.537 1.00 96.44 248 GLN A C 1
ATOM 2044 O O . GLN A 1 248 ? -22.646 0.776 10.831 1.00 96.44 248 GLN A O 1
ATOM 2049 N N . VAL A 1 249 ? -21.079 1.991 11.877 1.00 97.19 249 VAL A N 1
ATOM 2050 C CA . VAL A 1 249 ? -19.966 1.096 11.520 1.00 97.19 249 VAL A CA 1
ATOM 2051 C C . VAL A 1 249 ? -20.125 -0.268 12.198 1.00 97.19 249 VAL A C 1
ATOM 2053 O O . VAL A 1 249 ? -19.975 -1.289 11.524 1.00 97.19 249 VAL A O 1
ATOM 2056 N N . ARG A 1 250 ? -20.486 -0.300 13.490 1.00 96.94 250 ARG A N 1
ATOM 2057 C CA . ARG A 1 250 ? -20.779 -1.554 14.210 1.00 96.94 250 ARG A CA 1
ATOM 2058 C C . ARG A 1 250 ? -21.957 -2.304 13.596 1.00 96.94 250 ARG A C 1
ATOM 2060 O O . ARG A 1 250 ? -21.836 -3.492 13.328 1.00 96.94 250 ARG A O 1
ATOM 2067 N N . GLU A 1 251 ? -23.055 -1.615 13.295 1.00 97.56 251 GLU A N 1
ATOM 2068 C CA . GLU A 1 251 ? -24.251 -2.220 12.700 1.00 97.56 251 GLU A CA 1
ATOM 2069 C C . GLU A 1 251 ? -23.937 -2.884 11.350 1.00 97.56 251 GLU A C 1
ATOM 2071 O O . GLU A 1 251 ? -24.417 -3.986 11.076 1.00 97.56 251 GLU A O 1
ATOM 2076 N N . VAL A 1 252 ? -23.103 -2.250 10.513 1.00 97.81 252 VAL A N 1
ATOM 2077 C CA . VAL A 1 252 ? -22.649 -2.832 9.239 1.00 97.81 252 VAL A CA 1
ATOM 2078 C C . VAL A 1 252 ? -21.853 -4.117 9.467 1.00 97.81 252 VAL A C 1
ATOM 2080 O O . VAL A 1 252 ? -22.085 -5.094 8.757 1.00 97.81 252 VAL A O 1
ATOM 2083 N N . LEU A 1 253 ? -20.950 -4.145 10.447 1.00 97.31 253 LEU A N 1
ATOM 2084 C CA . LEU A 1 253 ? -20.172 -5.340 10.784 1.00 97.31 253 LEU A CA 1
ATOM 2085 C C . LEU A 1 253 ? -21.071 -6.467 11.312 1.00 97.31 253 LEU A C 1
ATOM 2087 O O . LEU A 1 253 ? -21.072 -7.566 10.757 1.00 97.31 253 LEU A O 1
ATOM 2091 N N . GLU A 1 254 ? -21.906 -6.171 12.310 1.00 96.56 254 GLU A N 1
ATOM 2092 C CA . GLU A 1 254 ? -22.795 -7.142 12.954 1.00 96.56 254 GLU A CA 1
ATOM 2093 C C . GLU A 1 254 ? -23.820 -7.729 11.975 1.00 96.56 254 GLU A C 1
ATOM 2095 O O . GLU A 1 254 ? -24.049 -8.940 11.954 1.00 96.56 254 GLU A O 1
ATOM 2100 N N . THR A 1 255 ? -24.412 -6.892 11.114 1.00 97.38 255 THR A N 1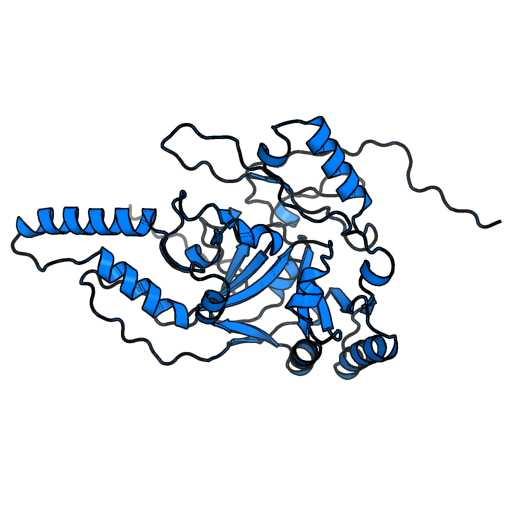
ATOM 2101 C CA . THR A 1 255 ? -25.404 -7.328 10.113 1.00 97.38 255 THR A CA 1
ATOM 2102 C C . THR A 1 255 ? -24.801 -8.283 9.085 1.00 97.38 255 THR A C 1
ATOM 2104 O O . THR A 1 255 ? -25.499 -9.170 8.589 1.00 97.38 255 THR A O 1
ATOM 2107 N N . ASN A 1 256 ? -23.510 -8.129 8.785 1.00 96.75 256 ASN A N 1
ATOM 2108 C CA . ASN A 1 256 ? -22.776 -9.012 7.881 1.00 96.75 256 ASN A CA 1
ATOM 2109 C C . ASN A 1 256 ? -22.078 -10.176 8.610 1.00 96.75 256 ASN A C 1
ATOM 2111 O O . ASN A 1 256 ? -21.442 -11.005 7.965 1.00 96.75 256 ASN A O 1
ATOM 2115 N N . GLY A 1 257 ? -22.261 -10.300 9.930 1.00 95.69 257 GLY A N 1
ATOM 2116 C CA . GLY A 1 257 ? -21.796 -11.440 10.720 1.00 95.69 257 GLY A CA 1
ATOM 2117 C C . GLY A 1 257 ? -20.345 -11.355 11.192 1.00 95.69 257 GLY A C 1
ATOM 2118 O O . GLY A 1 257 ? -19.771 -12.395 11.511 1.00 95.69 257 GLY A O 1
ATOM 2119 N N . PHE A 1 258 ? -19.765 -10.155 11.250 1.00 94.25 258 PHE A N 1
ATOM 2120 C CA . PHE A 1 258 ? -18.398 -9.932 11.716 1.00 94.25 258 PHE A CA 1
ATOM 2121 C C . PHE A 1 258 ? -18.368 -9.385 13.146 1.00 94.25 258 PHE A C 1
ATOM 2123 O O . PHE A 1 258 ? -19.069 -8.427 13.467 1.00 94.25 258 PHE A O 1
ATOM 2130 N N . ASP A 1 259 ? -17.516 -9.975 13.987 1.00 91.19 259 ASP A N 1
ATOM 2131 C CA . ASP A 1 259 ? -17.233 -9.526 15.357 1.00 91.19 259 ASP A CA 1
ATOM 2132 C C . ASP A 1 259 ? -15.863 -8.834 15.386 1.00 91.19 259 ASP A C 1
ATOM 2134 O O . ASP A 1 259 ? -14.857 -9.406 15.802 1.00 91.19 259 ASP A O 1
ATOM 2138 N N . ILE A 1 260 ? -15.815 -7.623 14.824 1.00 91.19 260 ILE A N 1
ATOM 2139 C CA . ILE A 1 260 ? -14.591 -6.827 14.682 1.00 91.19 260 ILE A CA 1
ATOM 2140 C C . ILE A 1 260 ? -14.684 -5.601 15.604 1.00 91.19 260 ILE A C 1
ATOM 2142 O O . ILE A 1 260 ? -15.676 -4.867 15.540 1.00 91.19 260 ILE A O 1
ATOM 2146 N N . PRO A 1 261 ? -13.664 -5.323 16.437 1.00 90.88 261 PRO A N 1
ATOM 2147 C CA . PRO A 1 261 ? -13.670 -4.157 17.311 1.00 90.88 261 PRO A CA 1
ATOM 2148 C C . PRO A 1 261 ? -13.641 -2.844 16.515 1.00 90.88 261 PRO A C 1
ATOM 2150 O O . PRO A 1 261 ? -12.921 -2.705 15.522 1.00 90.88 261 PRO A O 1
ATOM 2153 N N . VAL A 1 262 ? -14.422 -1.867 16.993 1.00 94.62 262 VAL A N 1
ATOM 2154 C CA . VAL A 1 262 ? -14.521 -0.519 16.414 1.00 94.62 262 VAL A CA 1
ATOM 2155 C C . VAL A 1 262 ? -14.066 0.530 17.424 1.00 94.62 262 VAL A C 1
ATOM 2157 O O . VAL A 1 262 ? -14.776 0.822 18.397 1.00 94.62 262 VAL A O 1
ATOM 2160 N N . ASP A 1 263 ? -12.926 1.155 17.155 1.00 90.88 263 ASP A N 1
ATOM 2161 C CA . ASP A 1 263 ? -12.294 2.161 18.009 1.00 90.88 263 ASP A CA 1
ATOM 2162 C C . ASP A 1 263 ? -12.388 3.559 17.402 1.00 90.88 263 ASP A C 1
ATOM 2164 O O . ASP A 1 263 ? -12.516 3.716 16.192 1.00 90.88 263 ASP A O 1
ATOM 2168 N N . ILE A 1 264 ? -12.328 4.592 18.243 1.00 91.00 264 ILE A N 1
ATOM 2169 C CA . ILE A 1 264 ? -12.166 5.970 17.771 1.00 91.00 264 ILE A CA 1
ATOM 2170 C C . ILE A 1 264 ? -10.681 6.263 17.565 1.00 91.00 264 ILE A C 1
ATOM 2172 O O . ILE A 1 264 ? -9.854 5.855 18.380 1.00 91.00 264 ILE A O 1
ATOM 2176 N N . SER A 1 265 ? -10.356 6.984 16.492 1.00 90.94 265 SER A N 1
ATOM 2177 C CA . SER A 1 265 ? -9.003 7.481 16.236 1.00 90.94 265 SER A CA 1
ATOM 2178 C C . SER A 1 265 ? -8.426 8.167 17.473 1.00 90.94 265 SER A C 1
ATOM 2180 O O . SER A 1 265 ? -9.093 8.972 18.138 1.00 90.94 265 SER A O 1
ATOM 2182 N N . ARG A 1 266 ? -7.145 7.913 17.746 1.00 85.38 266 ARG A N 1
ATOM 2183 C CA . ARG A 1 266 ? -6.424 8.531 18.862 1.00 85.38 266 ARG A CA 1
ATOM 2184 C C . ARG A 1 266 ? -6.399 10.054 18.750 1.00 85.38 266 ARG A C 1
ATOM 2186 O O . ARG A 1 266 ? -6.437 10.743 19.764 1.00 85.38 266 ARG A O 1
ATOM 2193 N N . LEU A 1 267 ? -6.481 10.584 17.525 1.00 86.75 267 LEU A N 1
ATOM 2194 C CA . LEU A 1 267 ? -6.528 12.025 17.255 1.00 86.75 267 LEU A CA 1
ATOM 2195 C C . LEU A 1 267 ? -7.757 12.733 17.862 1.00 86.75 267 LEU A C 1
ATOM 2197 O O . LEU A 1 267 ? -7.776 13.961 17.954 1.00 86.75 267 LEU A O 1
ATOM 2201 N N . ALA A 1 268 ? -8.769 11.986 18.322 1.00 85.19 268 ALA A N 1
ATOM 2202 C CA . ALA A 1 268 ? -9.909 12.545 19.050 1.00 85.19 268 ALA A CA 1
ATOM 2203 C C . ALA A 1 268 ? -9.525 13.106 20.436 1.00 85.19 268 ALA A C 1
ATOM 2205 O O . ALA A 1 268 ? -10.190 14.008 20.948 1.00 85.19 268 ALA A O 1
ATOM 2206 N N . TRP A 1 269 ? -8.459 12.586 21.049 1.00 78.75 269 TRP A N 1
ATOM 2207 C CA . TRP A 1 269 ? -8.045 12.903 22.420 1.00 78.75 269 TRP A CA 1
ATOM 2208 C C . TRP A 1 269 ? -6.551 13.223 22.547 1.00 78.75 269 TRP A C 1
ATOM 2210 O O . TRP A 1 269 ? -6.174 13.940 23.472 1.00 78.75 269 TRP A O 1
ATOM 2220 N N . ASP A 1 270 ? -5.739 12.800 21.581 1.00 69.94 270 ASP A N 1
ATOM 2221 C CA . ASP A 1 270 ? -4.340 13.175 21.419 1.00 69.94 270 ASP A CA 1
ATOM 2222 C C . ASP A 1 270 ? -4.114 13.761 20.021 1.00 69.94 270 ASP A C 1
ATOM 2224 O O . ASP A 1 270 ? -3.951 13.042 19.040 1.00 69.94 270 ASP A O 1
ATOM 2228 N N . ARG A 1 271 ? -4.177 15.094 19.923 1.00 64.25 271 ARG A N 1
ATOM 2229 C CA . ARG A 1 271 ? -4.021 15.826 18.654 1.00 64.25 271 ARG A CA 1
ATOM 2230 C C . ARG A 1 271 ? -2.571 16.043 18.257 1.00 64.25 271 ARG A C 1
ATOM 2232 O O . ARG A 1 271 ? -2.328 16.619 17.192 1.00 64.25 271 ARG A O 1
ATOM 2239 N N . GLU A 1 272 ? -1.626 15.654 19.104 1.00 55.66 272 GLU A N 1
ATOM 2240 C CA . GLU A 1 272 ? -0.262 15.566 18.628 1.00 55.66 272 GLU A CA 1
ATOM 2241 C C . GLU A 1 272 ? -0.212 14.409 17.623 1.00 55.66 272 GLU A C 1
ATOM 2243 O O . GLU A 1 272 ? -0.887 13.392 17.811 1.00 55.66 272 GLU A O 1
ATOM 2248 N N . PRO A 1 273 ? 0.517 14.548 16.505 1.00 49.94 273 PRO A N 1
ATOM 2249 C CA . PRO A 1 273 ? 0.851 13.384 15.713 1.00 49.94 273 PRO A CA 1
ATOM 2250 C C . PRO A 1 273 ? 1.671 12.487 16.639 1.00 49.94 273 PRO A C 1
ATOM 2252 O O . PRO A 1 273 ? 2.863 12.718 16.826 1.00 49.94 273 PRO A O 1
ATOM 2255 N N . GLY A 1 274 ? 1.018 11.522 17.297 1.00 43.44 274 GLY A N 1
ATOM 2256 C CA . GLY A 1 274 ? 1.726 10.539 18.109 1.00 43.44 274 GLY A CA 1
ATOM 2257 C C . GLY A 1 274 ? 2.812 9.916 17.243 1.00 43.44 274 GLY A C 1
ATOM 2258 O O . GLY A 1 274 ? 2.602 9.821 16.032 1.00 43.44 274 GLY A O 1
ATOM 2259 N N . ALA A 1 275 ? 3.946 9.556 17.843 1.00 37.31 275 ALA A N 1
ATOM 2260 C CA . ALA A 1 275 ? 5.185 9.280 17.125 1.00 37.31 275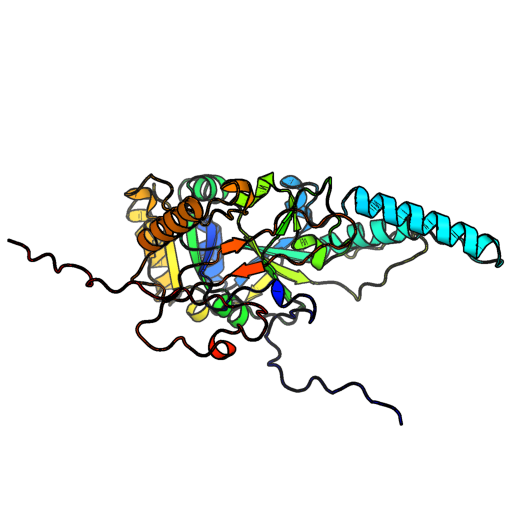 ALA A CA 1
ATOM 2261 C C . ALA A 1 275 ? 4.925 8.561 15.794 1.00 37.31 275 ALA A C 1
ATOM 2263 O O . ALA A 1 275 ? 4.426 7.435 15.766 1.00 37.31 275 ALA A O 1
ATOM 2264 N N . GLY A 1 276 ? 5.099 9.311 14.704 1.00 40.94 276 GLY A N 1
ATOM 2265 C CA . GLY A 1 276 ? 4.900 8.779 13.373 1.00 40.94 276 GLY A CA 1
ATOM 2266 C C . GLY A 1 276 ? 5.942 7.706 13.121 1.00 40.94 276 GLY A C 1
ATOM 2267 O O . GLY A 1 276 ? 7.065 7.876 13.587 1.00 40.94 276 GLY A O 1
ATOM 2268 N N . HIS A 1 277 ? 5.646 6.663 12.344 1.00 42.38 277 HIS A N 1
ATOM 2269 C CA . HIS A 1 277 ? 6.727 5.912 11.704 1.00 42.38 277 HIS A CA 1
ATOM 2270 C C . HIS A 1 277 ? 7.330 6.814 10.627 1.00 42.38 277 HIS A C 1
ATOM 2272 O O . HIS A 1 277 ? 7.021 6.718 9.439 1.00 42.38 277 HIS A O 1
ATOM 2278 N N . VAL A 1 278 ? 8.114 7.792 11.068 1.00 36.91 278 VAL A N 1
ATOM 2279 C CA . VAL A 1 278 ? 8.893 8.645 10.194 1.00 36.91 278 VAL A CA 1
ATOM 2280 C C . VAL A 1 278 ? 10.176 7.881 9.930 1.00 36.91 278 VAL A C 1
ATOM 2282 O O . VAL A 1 278 ? 10.987 7.638 10.818 1.00 36.91 278 VAL A O 1
ATOM 2285 N N . LEU A 1 279 ? 10.320 7.460 8.678 1.00 42.81 279 LEU A N 1
ATOM 2286 C CA . LEU A 1 279 ? 11.547 6.892 8.144 1.00 42.81 279 LEU A CA 1
ATOM 2287 C C . LEU A 1 279 ? 12.653 7.936 8.307 1.00 42.81 279 LEU A C 1
ATOM 2289 O O . LEU A 1 279 ? 12.709 8.904 7.548 1.00 42.81 279 LEU A O 1
ATOM 2293 N N . HIS A 1 280 ? 13.498 7.755 9.315 1.00 39.88 280 HIS A N 1
ATOM 2294 C CA . HIS A 1 280 ? 14.657 8.600 9.526 1.00 39.88 280 HIS A CA 1
ATOM 2295 C C . HIS A 1 280 ? 15.911 7.903 9.000 1.00 39.88 280 HIS A C 1
ATOM 2297 O O . HIS A 1 280 ? 16.369 6.894 9.537 1.00 39.88 280 HIS A O 1
ATOM 2303 N N . GLY A 1 281 ? 16.492 8.456 7.942 1.00 34.72 281 GLY A N 1
ATOM 2304 C CA . GLY A 1 281 ? 17.834 8.106 7.513 1.00 34.72 281 GLY A CA 1
ATOM 2305 C C . GLY A 1 281 ? 18.879 8.671 8.475 1.00 34.72 281 GLY A C 1
ATOM 2306 O O . GLY A 1 281 ? 18.637 9.614 9.223 1.00 34.72 281 GLY A O 1
ATOM 2307 N N . ASN A 1 282 ? 20.105 8.150 8.405 1.00 29.84 282 ASN A N 1
ATOM 2308 C CA . ASN A 1 282 ? 21.239 8.687 9.171 1.00 29.84 282 ASN A CA 1
ATOM 2309 C C . ASN A 1 282 ? 21.440 10.207 8.960 1.00 29.84 282 ASN A C 1
ATOM 2311 O O . ASN A 1 282 ? 21.960 10.891 9.839 1.00 29.84 282 ASN A O 1
ATOM 2315 N N . ASP A 1 283 ? 21.030 10.719 7.796 1.00 34.38 283 ASP A N 1
ATOM 2316 C CA . ASP A 1 283 ? 21.112 12.134 7.425 1.00 34.38 283 ASP A CA 1
ATOM 2317 C C . ASP A 1 283 ? 20.070 13.014 8.149 1.00 34.38 283 ASP A C 1
ATOM 2319 O O . ASP A 1 283 ? 20.285 14.218 8.252 1.00 34.38 283 ASP A O 1
ATOM 2323 N N . ASP A 1 284 ? 18.989 12.447 8.699 1.00 40.47 284 ASP A N 1
ATOM 2324 C CA . ASP A 1 284 ? 17.981 13.209 9.455 1.00 40.47 284 ASP A CA 1
ATOM 2325 C C . ASP A 1 284 ? 18.471 13.603 10.859 1.00 40.47 284 ASP A C 1
ATOM 2327 O O . ASP A 1 284 ? 17.989 14.577 11.438 1.00 40.47 284 ASP A O 1
ATOM 2331 N N . PHE A 1 285 ? 19.474 12.886 11.382 1.00 42.88 285 PHE A N 1
ATOM 2332 C CA . PHE A 1 285 ? 20.063 13.102 12.709 1.00 42.88 285 PHE A CA 1
ATOM 2333 C C . PHE A 1 285 ? 21.568 13.411 12.671 1.00 42.88 285 PHE A C 1
ATOM 2335 O O . PHE A 1 285 ? 22.241 13.299 13.694 1.00 42.88 285 PHE A O 1
ATOM 2342 N N . ASP A 1 286 ? 22.132 13.743 11.502 1.00 43.59 286 ASP A N 1
ATOM 2343 C CA . ASP A 1 286 ? 23.580 13.951 11.303 1.00 43.59 286 ASP A CA 1
ATOM 2344 C C . ASP A 1 286 ? 24.463 12.778 11.818 1.00 43.59 286 ASP A C 1
ATOM 2346 O O . ASP A 1 286 ? 25.644 12.946 12.141 1.00 43.59 286 ASP A O 1
ATOM 2350 N N . GLY A 1 287 ? 23.906 11.562 11.895 1.00 39.03 287 GLY A N 1
ATOM 2351 C CA . GLY A 1 287 ? 24.558 10.376 12.460 1.00 39.03 287 GLY A CA 1
ATOM 2352 C C . GLY A 1 287 ? 24.722 10.378 13.988 1.00 39.03 287 GLY A C 1
ATOM 2353 O O . GLY A 1 287 ? 25.547 9.613 14.505 1.00 39.03 287 GLY A O 1
ATOM 2354 N N . ASP A 1 288 ? 23.984 11.223 14.715 1.00 48.00 288 ASP A N 1
ATOM 2355 C CA . ASP A 1 288 ? 23.987 11.266 16.178 1.00 48.00 288 ASP A CA 1
ATOM 2356 C C . ASP A 1 288 ? 23.210 10.085 16.779 1.00 48.00 288 ASP A C 1
ATOM 2358 O O . ASP A 1 288 ? 21.990 9.969 16.666 1.00 48.00 288 ASP A O 1
ATOM 2362 N N . LYS A 1 289 ? 23.942 9.202 17.461 1.00 46.22 289 LYS A N 1
ATOM 2363 C CA . LYS A 1 289 ? 23.387 8.002 18.091 1.00 46.22 289 LYS A CA 1
ATOM 2364 C C . LYS A 1 289 ? 22.461 8.312 19.262 1.00 46.22 289 LYS A C 1
ATOM 2366 O O . LYS A 1 289 ? 21.504 7.576 19.448 1.00 46.22 289 LYS A O 1
ATOM 2371 N N . GLU A 1 290 ? 22.730 9.362 20.040 1.00 52.44 290 GLU A N 1
ATOM 2372 C CA . GLU A 1 290 ? 21.868 9.709 21.179 1.00 52.44 290 GLU A CA 1
ATOM 2373 C C . GLU A 1 290 ? 20.517 10.248 20.694 1.00 52.44 290 GLU A C 1
ATOM 2375 O O . GLU A 1 290 ? 19.487 9.942 21.290 1.00 52.44 290 GLU A O 1
ATOM 2380 N N . ALA A 1 291 ? 20.508 10.986 19.580 1.00 51.62 291 ALA A N 1
ATOM 2381 C CA . ALA A 1 291 ? 19.280 11.455 18.942 1.00 51.62 291 ALA A CA 1
ATOM 2382 C C . ALA A 1 291 ? 18.452 10.291 18.369 1.00 51.62 291 ALA A C 1
ATOM 2384 O O . ALA A 1 291 ? 17.249 10.225 18.614 1.00 51.62 291 ALA A O 1
ATOM 2385 N N . ILE A 1 292 ? 19.108 9.346 17.682 1.00 48.22 292 ILE A N 1
ATOM 2386 C CA . ILE A 1 292 ? 18.475 8.120 17.168 1.00 48.22 292 ILE A CA 1
ATOM 2387 C C . ILE A 1 292 ? 17.877 7.294 18.320 1.00 48.22 292 ILE A C 1
ATOM 2389 O O . ILE A 1 292 ? 16.698 6.948 18.274 1.00 48.22 292 ILE A O 1
ATOM 2393 N N . ASP A 1 293 ? 18.653 7.020 19.374 1.00 50.75 293 ASP A N 1
ATOM 2394 C CA . ASP A 1 293 ? 18.205 6.224 20.528 1.00 50.75 293 ASP A CA 1
ATOM 2395 C C . ASP A 1 293 ? 17.054 6.906 21.296 1.00 50.75 293 ASP A C 1
ATOM 2397 O O . ASP A 1 293 ? 16.128 6.233 21.758 1.00 50.75 293 ASP A O 1
ATOM 2401 N N . SER A 1 294 ? 17.083 8.238 21.427 1.00 57.62 294 SER A N 1
ATOM 2402 C CA . SER A 1 294 ? 16.011 9.009 22.071 1.00 57.62 294 SER A CA 1
ATOM 2403 C C . SER A 1 294 ? 14.707 8.932 21.277 1.00 57.62 294 SER A C 1
ATOM 2405 O O . SER A 1 294 ? 13.662 8.661 21.863 1.00 57.62 294 SER A O 1
ATOM 2407 N N . GLN A 1 295 ? 14.771 9.102 19.953 1.00 54.31 295 GLN A N 1
ATOM 2408 C CA . GLN A 1 295 ? 13.606 9.013 19.070 1.00 54.31 295 GLN A CA 1
ATOM 2409 C C . GLN A 1 295 ? 12.978 7.610 19.107 1.00 54.31 295 GLN A C 1
ATOM 2411 O O . GLN A 1 295 ? 11.778 7.474 19.341 1.00 54.31 295 GLN A O 1
ATOM 2416 N N . LEU A 1 296 ? 13.802 6.561 18.982 1.00 51.72 296 LEU A N 1
ATOM 2417 C CA . LEU A 1 296 ? 13.381 5.161 19.130 1.00 51.72 296 LEU A CA 1
ATOM 2418 C C . LEU A 1 296 ? 12.673 4.913 20.470 1.00 51.72 296 LEU A C 1
ATOM 2420 O O . LEU A 1 296 ? 11.683 4.187 20.538 1.00 51.72 296 LEU A O 1
ATOM 2424 N N . THR A 1 297 ? 13.173 5.521 21.549 1.00 54.16 297 THR A N 1
ATOM 2425 C CA . THR A 1 297 ? 12.582 5.401 22.888 1.00 54.16 297 THR A CA 1
ATOM 2426 C C . THR A 1 297 ? 11.223 6.102 22.979 1.00 54.16 297 THR A C 1
ATOM 2428 O O . THR A 1 297 ? 10.284 5.542 23.545 1.00 54.16 297 THR A O 1
ATOM 2431 N N . GLU A 1 298 ? 11.082 7.302 22.415 1.00 56.28 298 GLU A N 1
ATOM 2432 C CA . GLU A 1 298 ? 9.804 8.026 22.372 1.00 56.28 298 GLU A CA 1
ATOM 2433 C C . GLU A 1 298 ? 8.746 7.270 21.549 1.00 56.28 298 GLU A C 1
ATOM 2435 O O . GLU A 1 298 ? 7.610 7.111 22.004 1.00 56.28 298 GLU A O 1
ATOM 2440 N N . GLU A 1 299 ? 9.131 6.706 20.401 1.00 51.16 299 GLU A N 1
ATOM 2441 C CA . GLU A 1 299 ? 8.274 5.858 19.558 1.00 51.16 299 GLU A CA 1
ATOM 2442 C C . GLU A 1 299 ? 7.815 4.585 20.277 1.00 51.16 299 GLU A C 1
ATOM 2444 O O . GLU A 1 299 ? 6.623 4.248 20.278 1.00 51.16 299 GLU A O 1
ATOM 2449 N N . LEU A 1 300 ? 8.737 3.917 20.979 1.00 51.19 300 LEU A N 1
ATOM 2450 C CA . LEU A 1 300 ? 8.426 2.772 21.833 1.00 51.19 300 LEU A CA 1
ATOM 2451 C C . LEU A 1 300 ? 7.348 3.120 22.867 1.00 51.19 300 LEU A C 1
ATOM 2453 O O . LEU A 1 300 ? 6.428 2.330 23.089 1.00 51.19 300 LEU A O 1
ATOM 2457 N N . HIS A 1 301 ? 7.428 4.294 23.494 1.00 54.16 301 HIS A N 1
ATOM 2458 C CA . HIS A 1 301 ? 6.452 4.730 24.492 1.00 54.16 301 HIS A CA 1
ATOM 2459 C C . HIS A 1 301 ? 5.094 5.133 23.898 1.00 54.16 301 HIS A C 1
ATOM 2461 O O . HIS A 1 301 ? 4.081 4.941 24.570 1.00 54.16 301 HIS A O 1
ATOM 2467 N N . ALA A 1 302 ? 5.058 5.642 22.664 1.00 52.44 302 ALA A N 1
ATOM 2468 C CA . ALA A 1 302 ? 3.833 6.074 21.985 1.00 52.44 302 ALA A CA 1
ATOM 2469 C C . ALA A 1 302 ? 3.038 4.933 21.309 1.00 52.44 302 ALA A C 1
ATOM 2471 O O . ALA A 1 302 ? 1.891 5.140 20.908 1.00 52.44 302 ALA A O 1
ATOM 2472 N N . THR A 1 303 ? 3.631 3.742 21.170 1.00 51.41 303 THR A N 1
ATOM 2473 C CA . THR A 1 303 ? 3.014 2.575 20.508 1.00 51.41 303 THR A CA 1
ATOM 2474 C C . THR A 1 303 ? 1.923 1.928 21.379 1.00 51.41 303 THR A C 1
ATOM 2476 O O . THR A 1 303 ? 2.047 1.870 22.598 1.00 51.41 303 THR A O 1
ATOM 2479 N N . ASP A 1 304 ? 0.864 1.383 20.774 1.00 54.50 304 ASP A N 1
ATOM 2480 C CA . ASP A 1 304 ? -0.257 0.733 21.477 1.00 54.50 304 ASP A CA 1
ATOM 2481 C C . ASP A 1 304 ? 0.132 -0.656 22.044 1.00 54.50 304 ASP A C 1
ATOM 2483 O O . ASP A 1 304 ? 0.036 -1.688 21.374 1.00 54.50 304 ASP A O 1
ATOM 2487 N N . TRP A 1 305 ? 0.629 -0.686 23.291 1.00 51.19 305 TRP A N 1
ATOM 2488 C CA . TRP A 1 305 ? 1.242 -1.873 23.917 1.00 51.19 305 TRP A CA 1
ATOM 2489 C C . TRP A 1 305 ? 0.305 -3.072 24.113 1.00 51.19 305 TRP A C 1
ATOM 2491 O O . TRP A 1 305 ? 0.795 -4.177 24.336 1.00 51.19 305 TRP A O 1
ATOM 2501 N N . PHE A 1 306 ? -1.012 -2.869 24.074 1.00 52.34 306 PHE A N 1
ATOM 2502 C CA . PHE A 1 306 ? -1.988 -3.897 24.446 1.00 52.34 306 PHE A CA 1
ATOM 2503 C C . PHE A 1 306 ? -2.486 -4.735 23.267 1.00 52.34 306 PHE A C 1
ATOM 2505 O O . PHE A 1 306 ? -3.154 -5.743 23.491 1.00 52.34 306 PHE A O 1
ATOM 2512 N N . ILE A 1 307 ? -2.172 -4.323 22.036 1.00 50.19 307 ILE A N 1
ATOM 2513 C CA . ILE A 1 307 ? -2.713 -4.933 20.815 1.00 50.19 307 ILE A CA 1
ATOM 2514 C C . ILE A 1 307 ? -1.615 -5.639 20.010 1.00 50.19 307 ILE A C 1
ATOM 2516 O O . ILE A 1 307 ? -1.880 -6.673 19.400 1.00 50.19 307 ILE A O 1
ATOM 2520 N N . TRP A 1 308 ? -0.373 -5.141 20.061 1.00 54.00 308 TRP A N 1
ATOM 2521 C CA . TRP A 1 308 ? 0.720 -5.632 19.219 1.00 54.00 308 TRP A CA 1
ATOM 2522 C C . TRP A 1 308 ? 1.963 -6.053 20.021 1.00 54.00 308 TRP A C 1
ATOM 2524 O O . TRP A 1 308 ? 2.493 -5.304 20.847 1.00 54.00 308 TRP A O 1
ATOM 2534 N N . ASP A 1 309 ? 2.460 -7.258 19.721 1.00 45.69 309 ASP A N 1
ATOM 2535 C CA . ASP A 1 309 ? 3.694 -7.836 20.283 1.00 45.69 309 ASP A CA 1
ATOM 2536 C C . ASP A 1 309 ? 4.973 -7.382 19.539 1.00 45.69 309 ASP A C 1
ATOM 2538 O O . ASP A 1 309 ? 6.073 -7.816 19.867 1.00 45.69 309 ASP A O 1
ATOM 2542 N N . VAL A 1 310 ? 4.872 -6.531 18.516 1.00 45.66 310 VAL A N 1
ATOM 2543 C CA . VAL A 1 310 ? 6.007 -6.055 17.698 1.00 45.66 310 VAL A CA 1
ATOM 2544 C C . VAL A 1 310 ? 6.020 -4.528 17.714 1.00 45.66 310 VAL A C 1
ATOM 2546 O O . VAL A 1 310 ? 4.957 -3.916 17.767 1.00 45.66 310 VAL A O 1
ATOM 2549 N N . VAL A 1 311 ? 7.212 -3.921 17.738 1.00 49.16 311 VAL A N 1
ATOM 2550 C CA . VAL A 1 311 ? 7.377 -2.462 17.645 1.00 49.16 311 VAL A CA 1
ATOM 2551 C C . VAL A 1 311 ? 8.019 -2.168 16.297 1.00 49.16 311 VAL A C 1
ATOM 2553 O O . VAL A 1 311 ? 9.069 -2.708 15.974 1.00 49.16 311 VAL A O 1
ATOM 2556 N N . ASP A 1 312 ? 7.339 -1.378 15.481 1.00 49.97 312 ASP A N 1
ATOM 2557 C CA . ASP A 1 312 ? 7.582 -1.316 14.043 1.00 49.97 312 ASP A CA 1
ATOM 2558 C C . ASP A 1 312 ? 8.974 -0.762 13.632 1.00 49.97 312 ASP A C 1
ATOM 2560 O O . ASP A 1 312 ? 9.740 -0.210 14.418 1.00 49.97 312 ASP A O 1
ATOM 2564 N N . VAL A 1 313 ? 9.301 -1.005 12.359 1.00 48.28 313 VAL A N 1
ATOM 2565 C CA . VAL A 1 313 ? 10.615 -0.974 11.684 1.00 48.28 313 VAL A CA 1
ATOM 2566 C C . VAL A 1 313 ? 11.314 0.389 11.623 1.00 48.28 313 VAL A C 1
ATOM 2568 O O . VAL A 1 313 ? 10.682 1.408 11.368 1.00 48.28 313 VAL A O 1
ATOM 2571 N N . VAL A 1 314 ? 12.655 0.360 11.677 1.00 40.59 314 VAL A N 1
ATOM 2572 C CA . VAL A 1 314 ? 13.552 1.466 11.288 1.00 40.59 314 VAL A CA 1
ATOM 2573 C C . VAL A 1 314 ? 14.272 1.115 9.978 1.00 40.59 314 VAL A C 1
ATOM 2575 O O . VAL A 1 314 ? 14.976 0.106 9.886 1.00 40.59 314 VAL A O 1
ATOM 2578 N N . GLU A 1 315 ? 14.130 1.950 8.947 1.00 40.44 315 GLU A N 1
ATOM 2579 C CA . GLU A 1 315 ? 14.955 1.897 7.732 1.00 40.44 315 GLU A CA 1
ATOM 2580 C C . GLU A 1 315 ? 16.223 2.734 7.944 1.00 40.44 315 GLU A C 1
ATOM 2582 O O . GLU A 1 315 ? 16.144 3.947 8.105 1.00 40.44 315 GLU A O 1
ATOM 2587 N N . ILE A 1 316 ? 17.411 2.117 7.913 1.00 35.44 316 ILE A N 1
ATOM 2588 C CA . ILE A 1 316 ? 18.672 2.873 7.961 1.00 35.44 316 ILE A CA 1
ATOM 2589 C C . ILE A 1 316 ? 19.235 2.968 6.544 1.00 35.44 316 ILE A C 1
ATOM 2591 O O . ILE A 1 316 ? 19.836 2.024 6.020 1.00 35.44 316 ILE A O 1
ATOM 2595 N N . CYS A 1 317 ? 19.094 4.146 5.934 1.00 37.72 317 CYS A N 1
ATOM 2596 C CA . CYS A 1 317 ? 19.864 4.525 4.751 1.00 37.72 317 CYS A CA 1
ATOM 2597 C C . CYS A 1 317 ? 21.361 4.622 5.117 1.00 37.72 317 CYS A C 1
ATOM 2599 O O . CYS A 1 317 ? 21.728 5.453 5.956 1.00 37.72 317 CYS A O 1
ATOM 2601 N N . PRO A 1 318 ? 22.262 3.821 4.513 1.00 29.11 318 PRO A N 1
ATOM 2602 C CA . PRO A 1 318 ? 23.688 3.981 4.752 1.00 29.11 318 PRO A CA 1
ATOM 2603 C C . PRO A 1 318 ? 24.192 5.294 4.121 1.00 29.11 318 PRO A C 1
ATOM 2605 O O . PRO A 1 318 ? 23.813 5.629 2.995 1.00 29.11 318 PRO A O 1
ATOM 2608 N N . PRO A 1 319 ? 25.087 6.036 4.798 1.00 31.25 319 PRO A N 1
ATOM 2609 C CA . PRO A 1 319 ? 25.626 7.278 4.267 1.00 31.25 319 PRO A CA 1
ATOM 2610 C C . PRO A 1 319 ? 26.521 6.978 3.060 1.00 31.25 319 PRO A C 1
ATOM 2612 O O . PRO A 1 319 ? 27.392 6.114 3.138 1.00 31.25 319 PRO A O 1
ATOM 2615 N N . LYS A 1 320 ? 26.316 7.718 1.961 1.00 35.75 320 LYS A N 1
ATOM 2616 C CA . LYS A 1 320 ? 27.225 7.872 0.805 1.00 35.75 320 LYS A CA 1
ATOM 2617 C C . LYS A 1 320 ? 28.150 6.672 0.540 1.00 35.75 320 LYS A C 1
ATOM 2619 O O . LYS A 1 320 ? 29.310 6.674 0.956 1.00 35.75 320 LYS A O 1
ATOM 2624 N N . ALA A 1 321 ? 27.706 5.718 -0.277 1.00 31.42 321 ALA A N 1
ATOM 2625 C CA . ALA A 1 321 ? 28.665 4.881 -0.991 1.00 31.42 321 ALA A CA 1
ATOM 2626 C C . ALA A 1 321 ? 29.430 5.779 -1.987 1.00 31.42 321 ALA A C 1
ATOM 2628 O O . ALA A 1 321 ? 28.801 6.433 -2.828 1.00 31.42 321 ALA A O 1
ATOM 2629 N N . PRO A 1 322 ? 30.768 5.879 -1.900 1.00 33.66 322 PRO A N 1
ATOM 2630 C CA . PRO A 1 322 ? 31.541 6.546 -2.931 1.00 33.66 322 PRO A CA 1
ATOM 2631 C C . PRO A 1 322 ? 31.368 5.732 -4.213 1.00 33.66 322 PRO A C 1
ATOM 2633 O O . PRO A 1 322 ? 31.786 4.585 -4.252 1.00 33.66 322 PRO A O 1
ATOM 2636 N N . THR A 1 323 ? 30.709 6.330 -5.208 1.00 43.16 323 THR A N 1
ATOM 2637 C CA . THR A 1 323 ? 30.789 6.024 -6.648 1.00 43.16 323 THR A CA 1
ATOM 2638 C C . THR A 1 323 ? 30.891 4.539 -7.045 1.00 43.16 323 THR A C 1
ATOM 2640 O O . THR A 1 323 ? 31.923 3.910 -6.849 1.00 43.16 323 THR A O 1
ATOM 2643 N N . GLU A 1 324 ? 29.856 4.072 -7.758 1.00 37.97 324 GLU A N 1
ATOM 2644 C CA . GLU A 1 324 ? 29.802 2.900 -8.668 1.00 37.97 324 GLU A CA 1
ATOM 2645 C C . GLU A 1 324 ? 29.064 1.634 -8.206 1.00 37.97 324 GLU A C 1
ATOM 2647 O O . GLU A 1 324 ? 28.859 0.751 -9.035 1.00 37.97 324 GLU A O 1
ATOM 2652 N N . ILE A 1 325 ? 28.546 1.541 -6.975 1.00 31.42 325 ILE A N 1
ATOM 2653 C CA . ILE A 1 325 ? 27.656 0.422 -6.598 1.00 31.42 325 ILE A CA 1
ATOM 2654 C C . ILE A 1 325 ? 26.501 0.930 -5.715 1.00 31.42 325 ILE A C 1
ATOM 2656 O O . ILE A 1 325 ? 26.776 1.514 -4.665 1.00 31.42 325 ILE A O 1
ATOM 2660 N N . PRO A 1 326 ? 25.221 0.717 -6.086 1.00 37.69 326 PRO A N 1
ATOM 2661 C CA . PRO A 1 326 ? 24.108 0.947 -5.174 1.00 37.69 326 PRO A CA 1
ATOM 2662 C C . PRO A 1 326 ? 24.171 -0.121 -4.078 1.00 37.69 326 PRO A C 1
ATOM 2664 O O . PRO A 1 326 ? 23.944 -1.300 -4.346 1.00 37.69 326 PRO A O 1
ATOM 2667 N N . LEU A 1 327 ? 24.541 0.261 -2.854 1.00 40.72 327 LEU A N 1
ATOM 2668 C CA . LEU A 1 327 ? 24.409 -0.643 -1.713 1.00 40.72 327 LEU A CA 1
ATOM 2669 C C . LEU A 1 327 ? 22.930 -0.743 -1.299 1.00 40.72 327 LEU A C 1
ATOM 2671 O O . LEU A 1 327 ? 22.215 0.259 -1.358 1.00 40.72 327 LEU A O 1
ATOM 2675 N N . PRO A 1 328 ? 22.474 -1.942 -0.902 1.00 38.03 328 PRO A N 1
ATOM 2676 C CA . PRO A 1 328 ? 21.092 -2.205 -0.540 1.00 38.03 328 PRO A CA 1
ATOM 2677 C C . PRO A 1 328 ? 20.747 -1.507 0.778 1.00 38.03 328 PRO A C 1
ATOM 2679 O O . PRO A 1 328 ? 21.513 -1.541 1.738 1.00 38.03 328 PRO A O 1
ATOM 2682 N N . PHE A 1 329 ? 19.578 -0.884 0.803 1.00 43.66 329 PHE A N 1
ATOM 2683 C CA . PHE A 1 329 ? 18.910 -0.362 1.987 1.00 43.66 329 PHE A CA 1
ATOM 2684 C C . PHE A 1 329 ? 18.864 -1.451 3.073 1.00 43.66 329 PHE A C 1
ATOM 2686 O O . PHE A 1 329 ? 18.618 -2.623 2.762 1.00 43.66 329 PHE A O 1
ATOM 2693 N N . ALA A 1 330 ? 19.122 -1.079 4.327 1.00 40.47 330 ALA A N 1
ATOM 2694 C CA . ALA A 1 330 ? 19.048 -1.993 5.459 1.00 40.47 330 ALA A CA 1
ATOM 2695 C C . ALA A 1 330 ? 17.747 -1.736 6.230 1.00 40.47 330 ALA A C 1
ATOM 2697 O O . ALA A 1 330 ? 17.554 -0.649 6.774 1.00 40.47 330 ALA A O 1
ATOM 2698 N N . HIS A 1 331 ? 16.864 -2.734 6.266 1.00 45.88 331 HIS A N 1
ATOM 2699 C CA . HIS A 1 331 ? 15.652 -2.704 7.087 1.00 45.88 331 HIS A CA 1
ATOM 2700 C C . HIS A 1 331 ? 15.950 -3.368 8.433 1.00 45.88 331 HIS A C 1
ATOM 2702 O O . HIS A 1 331 ? 16.527 -4.459 8.461 1.00 45.88 331 HIS A O 1
ATOM 2708 N N . PHE A 1 332 ? 15.555 -2.724 9.529 1.00 46.69 332 PHE A N 1
ATOM 2709 C CA . PHE A 1 332 ? 15.660 -3.268 10.877 1.00 46.69 332 PHE A CA 1
ATOM 2710 C C . PHE A 1 332 ? 14.262 -3.460 11.449 1.00 46.69 332 PHE A C 1
ATOM 2712 O O . PHE A 1 332 ? 13.510 -2.503 11.602 1.00 46.69 332 PHE A O 1
ATOM 2719 N N . GLU A 1 333 ? 13.926 -4.699 11.784 1.00 48.25 333 GLU A N 1
ATOM 2720 C CA . GLU A 1 333 ? 12.675 -5.042 12.454 1.00 48.25 333 GLU A CA 1
ATOM 2721 C C . GLU A 1 333 ? 12.927 -5.211 13.955 1.00 48.25 333 GLU A C 1
ATOM 2723 O O . GLU A 1 333 ? 13.819 -5.969 14.347 1.00 48.25 333 GLU A O 1
ATOM 2728 N N . VAL A 1 334 ? 12.159 -4.513 14.798 1.00 50.38 334 VAL A N 1
ATOM 2729 C CA . VAL A 1 334 ? 12.321 -4.547 16.259 1.00 50.38 334 VAL A CA 1
ATOM 2730 C C . VAL A 1 334 ? 11.190 -5.367 16.886 1.00 50.38 334 VAL A C 1
ATOM 2732 O O . VAL A 1 334 ? 10.010 -5.083 16.738 1.00 50.38 334 VAL A O 1
ATOM 2735 N N . TYR A 1 335 ? 11.531 -6.428 17.613 1.00 47.31 335 TYR A N 1
ATOM 2736 C CA . TYR A 1 335 ? 10.533 -7.312 18.224 1.00 47.31 335 TYR A CA 1
ATOM 2737 C C . TYR A 1 335 ? 10.460 -7.072 19.720 1.00 47.31 335 TYR A C 1
ATOM 2739 O O . TYR A 1 335 ? 11.488 -6.955 20.390 1.00 47.31 335 TYR A O 1
ATOM 2747 N N . ARG A 1 336 ? 9.241 -7.083 20.263 1.00 49.66 336 ARG A N 1
ATOM 2748 C CA . ARG A 1 336 ? 9.026 -7.137 21.704 1.00 49.66 336 ARG A CA 1
ATOM 2749 C C . ARG A 1 336 ? 8.786 -8.587 22.103 1.00 49.66 336 ARG A C 1
ATOM 2751 O O . ARG A 1 336 ? 7.967 -9.294 21.534 1.00 49.66 336 ARG A O 1
ATOM 2758 N N . TYR A 1 337 ? 9.508 -9.047 23.112 1.00 46.75 337 TYR A N 1
ATOM 2759 C CA . TYR A 1 337 ? 9.290 -10.367 23.689 1.00 46.75 337 TYR A CA 1
ATOM 2760 C C . TYR A 1 337 ? 9.623 -10.335 25.178 1.00 46.75 337 TYR A C 1
ATOM 2762 O O . TYR A 1 337 ? 10.634 -9.782 25.612 1.00 46.75 337 TYR A O 1
ATOM 2770 N N . THR A 1 338 ? 8.767 -10.941 25.994 1.00 38.91 338 THR A N 1
ATOM 2771 C CA . THR A 1 338 ? 9.038 -11.150 27.418 1.00 38.91 338 THR A CA 1
ATOM 2772 C C . THR A 1 338 ? 9.755 -12.491 27.585 1.00 38.91 338 THR A C 1
ATOM 2774 O O . THR A 1 338 ? 9.141 -13.476 27.990 1.00 38.91 338 THR A O 1
ATOM 2777 N N . GLY A 1 339 ? 11.036 -12.580 27.208 1.00 50.78 339 GLY A N 1
ATOM 2778 C CA . GLY A 1 339 ? 11.814 -13.816 27.372 1.00 50.78 339 GLY A CA 1
ATOM 2779 C C . GLY A 1 339 ? 12.860 -14.070 26.290 1.00 50.78 339 GLY A C 1
ATOM 2780 O O . GLY A 1 339 ? 13.714 -13.228 26.036 1.00 50.78 339 GLY A O 1
ATOM 2781 N N . THR A 1 340 ? 12.837 -15.265 25.699 1.00 51.75 340 THR A N 1
ATOM 2782 C CA . THR A 1 340 ? 13.712 -15.625 24.575 1.00 51.75 340 THR A CA 1
ATOM 2783 C C . THR A 1 340 ? 13.153 -15.016 23.287 1.00 51.75 340 THR A C 1
ATOM 2785 O O . THR A 1 340 ? 11.944 -15.139 23.074 1.00 51.75 340 THR A O 1
ATOM 2788 N N . PRO A 1 341 ? 13.989 -14.380 22.442 1.00 51.81 341 PRO A N 1
ATOM 2789 C CA . PRO A 1 341 ? 13.551 -13.915 21.132 1.00 51.81 341 PRO A CA 1
ATOM 2790 C C . PRO A 1 341 ? 12.956 -15.085 20.352 1.00 51.81 341 PRO A C 1
ATOM 2792 O O . PRO A 1 341 ? 13.469 -16.209 20.448 1.00 51.81 341 PRO A O 1
ATOM 2795 N N . PRO A 1 342 ? 11.860 -14.862 19.627 1.00 54.44 342 PRO A N 1
ATOM 2796 C CA . PRO A 1 342 ? 11.204 -15.952 18.951 1.00 54.44 342 PRO A CA 1
ATOM 2797 C C . PRO A 1 342 ? 11.967 -16.292 17.653 1.00 54.44 342 PRO A C 1
ATOM 2799 O O . PRO A 1 342 ? 12.747 -15.483 17.153 1.00 54.44 342 PRO A O 1
ATOM 2802 N N . ASP A 1 343 ? 11.826 -17.524 17.158 1.00 62.88 343 ASP A N 1
ATO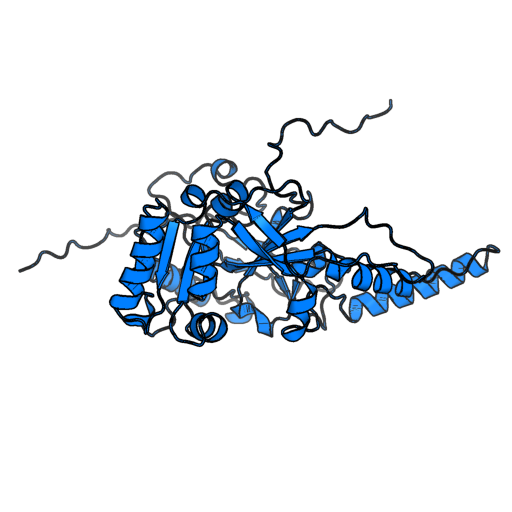M 2803 C CA . ASP A 1 343 ? 12.602 -18.009 16.006 1.00 62.88 343 ASP A CA 1
ATOM 2804 C C . ASP A 1 343 ? 12.291 -17.166 14.752 1.00 62.88 343 ASP A C 1
ATOM 2806 O O . ASP A 1 343 ? 11.122 -17.137 14.357 1.00 62.88 343 ASP A O 1
ATOM 2810 N N . PRO A 1 344 ? 13.284 -16.520 14.104 1.00 57.72 344 PRO A N 1
ATOM 2811 C CA . PRO A 1 344 ? 13.069 -15.693 12.916 1.00 57.72 344 PRO A CA 1
ATOM 2812 C C . PRO A 1 344 ? 12.278 -16.387 11.795 1.00 57.72 344 PRO A C 1
ATOM 2814 O O . PRO A 1 344 ? 11.502 -15.737 11.094 1.00 57.72 344 PRO A O 1
ATOM 2817 N N . GLU A 1 345 ? 12.405 -17.711 11.634 1.00 63.12 345 GLU A N 1
ATOM 2818 C CA . GLU A 1 345 ? 11.624 -18.457 10.635 1.00 63.12 345 GLU A CA 1
ATOM 2819 C C . GLU A 1 345 ? 10.115 -18.434 10.927 1.00 63.12 345 GLU A C 1
ATOM 2821 O O . GLU A 1 345 ? 9.307 -18.423 10.001 1.00 63.12 345 GLU A O 1
ATOM 2826 N N . THR A 1 346 ? 9.718 -18.350 12.201 1.00 56.88 346 THR A N 1
ATOM 2827 C CA . THR A 1 346 ? 8.303 -18.313 12.622 1.00 56.88 346 THR A CA 1
ATOM 2828 C C . THR A 1 346 ? 7.602 -17.014 12.210 1.00 56.88 346 THR A C 1
ATOM 2830 O O . THR A 1 346 ? 6.380 -16.986 12.097 1.00 56.88 346 THR A O 1
ATOM 2833 N N . TYR A 1 347 ? 8.360 -15.943 11.971 1.00 51.31 347 TYR A N 1
ATOM 2834 C CA . TYR A 1 347 ? 7.844 -14.603 11.652 1.00 51.31 347 TYR A CA 1
ATOM 2835 C C . TYR A 1 347 ? 8.114 -14.220 10.195 1.00 51.31 347 TYR A C 1
ATOM 2837 O O . TYR A 1 347 ? 8.030 -13.048 9.830 1.00 51.31 347 TYR A O 1
ATOM 2845 N N . GLY A 1 348 ? 8.486 -15.209 9.377 1.00 54.47 348 GLY A N 1
ATOM 2846 C CA . GLY A 1 348 ? 8.806 -15.008 7.973 1.00 54.47 348 GLY A CA 1
ATOM 2847 C C . GLY A 1 348 ? 10.106 -14.242 7.747 1.00 54.47 348 GLY A C 1
ATOM 2848 O O . GLY A 1 348 ? 10.314 -13.784 6.641 1.00 54.47 348 GLY A O 1
ATOM 2849 N N . GLN A 1 349 ? 10.991 -14.110 8.740 1.00 53.19 349 GLN A N 1
ATOM 2850 C CA . GLN A 1 349 ? 12.195 -13.268 8.676 1.00 53.19 349 GLN A CA 1
ATOM 2851 C C . GLN A 1 349 ? 13.450 -13.981 8.166 1.00 53.19 349 GLN A C 1
ATOM 2853 O O . GLN A 1 349 ? 14.537 -13.399 8.163 1.00 53.19 349 GLN A O 1
ATOM 2858 N N . GLY A 1 350 ? 13.347 -15.245 7.746 1.00 52.56 350 GLY A N 1
ATOM 2859 C CA . GLY A 1 350 ? 14.497 -16.027 7.274 1.00 52.56 350 GLY A CA 1
ATOM 2860 C C . GLY A 1 350 ? 15.255 -15.393 6.091 1.00 52.56 350 GLY A C 1
ATOM 2861 O O . GLY A 1 350 ? 16.351 -15.837 5.755 1.00 52.56 350 GLY A O 1
ATOM 2862 N N . HIS A 1 351 ? 14.692 -14.361 5.450 1.00 49.94 351 HIS A N 1
ATOM 2863 C CA . HIS A 1 351 ? 15.314 -13.583 4.373 1.00 49.94 351 HIS A CA 1
ATOM 2864 C C . HIS A 1 351 ? 16.090 -12.336 4.824 1.00 49.94 351 HIS A C 1
ATOM 2866 O O . HIS A 1 351 ? 16.759 -11.729 3.985 1.00 49.94 351 HIS A O 1
ATOM 2872 N N . LEU A 1 352 ? 16.013 -11.920 6.092 1.00 45.97 352 LEU A N 1
ATOM 2873 C CA . LEU A 1 352 ? 16.694 -10.716 6.574 1.00 45.97 352 LEU A CA 1
ATOM 2874 C C . LEU A 1 352 ? 18.179 -11.000 6.843 1.00 45.97 352 LEU A C 1
ATOM 2876 O O . LEU A 1 352 ? 18.541 -11.877 7.621 1.00 45.97 352 LEU A O 1
ATOM 2880 N N . ASN A 1 353 ? 19.062 -10.227 6.203 1.00 35.31 353 ASN A N 1
ATOM 2881 C CA . ASN A 1 353 ? 20.516 -10.432 6.280 1.00 35.31 353 ASN A CA 1
ATOM 2882 C C . ASN A 1 353 ? 21.170 -9.841 7.545 1.00 35.31 353 ASN A C 1
ATOM 2884 O O . ASN A 1 353 ? 22.349 -10.100 7.791 1.00 35.31 353 ASN A O 1
ATOM 2888 N N . TYR A 1 354 ? 20.453 -9.021 8.322 1.00 35.03 354 TYR A N 1
ATOM 2889 C CA . TYR A 1 354 ? 20.993 -8.343 9.501 1.00 35.03 354 TYR A CA 1
ATOM 2890 C C . TYR A 1 354 ? 19.901 -8.155 10.563 1.00 35.03 354 TYR A C 1
ATOM 2892 O O . TYR A 1 354 ? 18.970 -7.382 10.367 1.00 35.03 354 TYR A O 1
ATOM 2900 N N . VAL A 1 355 ? 20.026 -8.856 11.691 1.00 39.50 355 VAL A N 1
ATOM 2901 C CA . VAL A 1 355 ? 19.190 -8.666 12.885 1.00 39.50 355 VAL A CA 1
ATOM 2902 C C . VAL A 1 355 ? 20.077 -8.030 13.951 1.00 39.50 355 VAL A C 1
ATOM 2904 O O . VAL A 1 355 ? 21.095 -8.613 14.325 1.00 39.50 355 VAL A O 1
ATOM 2907 N N . THR A 1 356 ? 19.729 -6.830 14.419 1.00 34.25 356 THR A N 1
ATOM 2908 C CA . THR A 1 356 ? 20.373 -6.230 15.596 1.00 34.25 356 THR A CA 1
ATOM 2909 C C . THR A 1 356 ? 19.493 -6.524 16.808 1.00 34.25 356 THR A C 1
ATOM 2911 O O . THR A 1 356 ? 18.312 -6.188 16.818 1.00 34.25 356 THR A O 1
ATOM 2914 N N . GLU A 1 357 ? 20.045 -7.187 17.823 1.00 33.44 357 GLU A N 1
ATOM 2915 C CA . GLU A 1 357 ? 19.331 -7.432 19.077 1.00 33.44 357 GLU A CA 1
ATOM 2916 C C . GLU A 1 357 ? 19.233 -6.122 19.871 1.00 33.44 357 GLU A C 1
ATOM 2918 O O . GLU A 1 357 ? 20.240 -5.619 20.375 1.00 33.44 357 GLU A O 1
ATOM 2923 N N . VAL A 1 358 ? 18.026 -5.573 20.007 1.00 35.38 358 VAL A N 1
ATOM 2924 C CA . VAL A 1 358 ? 17.750 -4.498 20.967 1.00 35.38 358 VAL A CA 1
ATOM 2925 C C . VAL A 1 358 ? 17.249 -5.153 22.252 1.00 35.38 358 VAL A C 1
ATOM 2927 O O . VAL A 1 358 ? 16.117 -5.621 22.339 1.00 35.38 358 VAL A O 1
ATOM 2930 N N . HIS A 1 359 ? 18.130 -5.257 23.248 1.00 29.31 359 HIS A N 1
ATOM 2931 C CA . HIS A 1 359 ? 17.803 -5.834 24.553 1.00 29.31 359 HIS A CA 1
ATOM 2932 C C . HIS A 1 359 ? 17.047 -4.825 25.424 1.00 29.31 359 HIS A C 1
ATOM 2934 O O . HIS A 1 359 ? 17.408 -3.652 25.495 1.00 29.31 359 HIS A O 1
ATOM 2940 N N . ARG A 1 360 ? 16.036 -5.305 26.154 1.00 33.66 360 ARG A N 1
ATOM 2941 C CA . ARG A 1 360 ? 15.323 -4.541 27.186 1.00 33.66 360 ARG A CA 1
ATOM 2942 C C . ARG A 1 360 ? 16.287 -4.070 28.285 1.00 33.66 360 ARG A C 1
ATOM 2944 O O . ARG A 1 360 ? 16.986 -4.884 28.888 1.00 33.66 360 ARG A O 1
ATOM 2951 N N . PHE A 1 361 ? 16.226 -2.784 28.630 1.00 28.98 361 PHE A N 1
ATOM 2952 C CA . PHE A 1 361 ? 16.640 -2.293 29.946 1.00 28.98 361 PHE A CA 1
ATOM 2953 C C . PHE A 1 361 ? 15.540 -2.668 30.951 1.00 28.98 361 PHE A C 1
ATOM 2955 O O . PHE A 1 361 ? 14.427 -2.143 30.901 1.00 28.98 361 PHE A O 1
ATOM 2962 N N . GLU A 1 362 ? 15.797 -3.629 31.838 1.00 31.77 362 GLU A N 1
ATOM 2963 C CA . GLU A 1 362 ? 14.917 -3.847 32.986 1.00 31.77 362 GLU A CA 1
ATOM 2964 C C . GLU A 1 362 ? 15.170 -2.760 34.033 1.00 31.77 362 GLU A C 1
ATOM 2966 O O . GLU A 1 362 ? 16.182 -2.781 34.733 1.00 31.77 362 GLU A O 1
ATOM 2971 N N . GLN A 1 363 ? 14.206 -1.859 34.208 1.00 34.75 363 GLN A N 1
ATOM 2972 C CA . GLN A 1 363 ? 13.871 -1.385 35.545 1.00 34.75 363 GLN A CA 1
ATOM 2973 C C . GLN A 1 363 ? 12.361 -1.178 35.654 1.00 34.75 363 GLN A C 1
ATOM 2975 O O . GLN A 1 363 ? 11.843 -0.155 35.240 1.00 34.75 363 GLN A O 1
ATOM 2980 N N . GLU A 1 364 ? 11.718 -2.223 36.188 1.00 36.62 364 GLU A N 1
ATOM 2981 C CA . GLU A 1 364 ? 10.380 -2.285 36.796 1.00 36.62 364 GLU A CA 1
ATOM 2982 C C . GLU A 1 364 ? 9.180 -1.839 35.932 1.00 36.62 364 GLU A C 1
ATOM 2984 O O . GLU A 1 364 ? 9.149 -0.791 35.304 1.00 36.62 364 GLU A O 1
ATOM 2989 N N . GLY A 1 365 ? 8.184 -2.727 35.852 1.00 36.53 365 GLY A N 1
ATOM 2990 C CA . GLY A 1 365 ? 6.992 -2.584 35.015 1.00 36.53 365 GLY A CA 1
ATOM 2991 C C . GLY A 1 365 ? 6.026 -1.471 35.455 1.00 36.53 365 GLY A C 1
ATOM 2992 O O . GLY A 1 365 ? 6.337 -0.687 36.350 1.00 36.53 365 GLY A O 1
ATOM 2993 N N . PRO A 1 366 ? 4.838 -1.392 34.827 1.00 30.98 366 PRO A N 1
ATOM 2994 C CA . PRO A 1 366 ? 3.879 -0.330 35.095 1.00 30.98 366 PRO A CA 1
ATOM 2995 C C . PRO A 1 366 ? 3.431 -0.357 36.559 1.00 30.98 366 PRO A C 1
ATOM 2997 O O . PRO A 1 366 ? 3.064 -1.400 37.099 1.00 30.98 366 PRO A O 1
ATOM 3000 N N . VAL A 1 367 ? 3.473 0.815 37.189 1.00 31.56 367 VAL A N 1
ATOM 3001 C CA . VAL A 1 367 ? 2.910 1.065 38.516 1.00 31.56 367 VAL A CA 1
ATOM 3002 C C . VAL A 1 367 ? 1.398 0.851 38.433 1.00 31.56 367 VAL A C 1
ATOM 3004 O O . VAL A 1 367 ? 0.723 1.521 37.651 1.00 31.56 367 VAL A O 1
ATOM 3007 N N . GLU A 1 368 ? 0.866 -0.075 39.233 1.00 29.28 368 GLU A N 1
ATOM 3008 C CA . GLU A 1 368 ? -0.573 -0.165 39.480 1.00 29.28 368 GLU A CA 1
ATOM 3009 C C . GLU A 1 368 ? -1.048 1.170 40.069 1.00 29.28 368 GLU A C 1
ATOM 3011 O O . GLU A 1 368 ? -0.602 1.591 41.138 1.00 29.28 368 GLU A O 1
ATOM 3016 N N . LEU A 1 369 ? -1.942 1.862 39.362 1.00 31.16 369 LEU A N 1
ATOM 3017 C CA . LEU A 1 369 ? -2.670 2.990 39.929 1.00 31.16 369 LEU A CA 1
ATOM 3018 C C . LEU A 1 369 ? -3.738 2.428 40.873 1.00 31.16 369 LEU A C 1
ATOM 3020 O O . LEU A 1 369 ? -4.840 2.082 40.446 1.00 31.16 369 LEU A O 1
ATOM 3024 N N . GLU A 1 370 ? -3.407 2.320 42.161 1.00 30.16 370 GLU A N 1
ATOM 3025 C CA . GLU A 1 370 ? -4.422 2.192 43.205 1.00 30.16 370 GLU A CA 1
ATOM 3026 C C . GLU A 1 370 ? -5.236 3.493 43.251 1.00 30.16 370 GLU A C 1
ATOM 3028 O O . GLU A 1 370 ? -4.706 4.583 43.477 1.00 30.16 370 GLU A O 1
ATOM 3033 N N . TYR A 1 371 ? -6.535 3.369 42.982 1.00 34.59 371 TYR A N 1
ATOM 3034 C CA . TYR A 1 371 ? -7.509 4.427 43.211 1.00 34.59 371 TYR A CA 1
ATOM 3035 C C . TYR A 1 371 ? -7.724 4.593 44.718 1.00 34.59 371 TYR A C 1
ATOM 3037 O O . TYR A 1 371 ? -8.222 3.665 45.357 1.00 34.59 371 TYR A O 1
ATOM 3045 N N . ASP A 1 372 ? -7.429 5.783 45.241 1.00 35.16 372 ASP A N 1
ATOM 3046 C CA . ASP A 1 372 ? -7.935 6.283 46.528 1.00 35.16 372 ASP A CA 1
ATOM 3047 C C . ASP A 1 372 ? -8.653 7.628 46.331 1.00 35.16 372 ASP A C 1
ATOM 3049 O O . ASP A 1 372 ? -8.068 8.536 45.687 1.00 35.16 372 ASP A O 1
#

Sequence (372 aa):
MTDEPAELSGLPTNEPLAFKDWRWMLPSDRMVIRRYKSFCYFKKVIEDQEFRFGPAIDYQDDDPLEGQATEPVREDERRGSERMAESISLSDGEEIDYAGGMENFRQGSQEQYFLNCWRIGTDEDPRFWEKFTPNGDGVAIETTVGQLKHALMTDLEMYMGLVRYVDQQRHFIPSTPPASYFYKNTPFTIENEFRALLYEGPNQVMDLHGRDWDTPDHSPHHFVEADLNEIINRVIVSPDTDEEFREQVREVLETNGFDIPVDISRLAWDREPGAGHVLHGNDDFDGDKEAIDSQLTEELHATDWFIWDVVDVVEICPPKAPTEIPLPFAHFEVYRYTGTPPDPETYGQGHLNYVTEVHRFEQEGPVELEYD

Organism: NCBI:txid1227495

Foldseek 3Di:
DDDDPDDPPDDDLQFAPCPPVRLVQDDWQQWKWKDKAAPVQVLCCLVVQWDKFAQQVVCCVVPVQQQAFFPVRLVVQQVVLVVVQVVCVVPVDDRFNRSLLLVLLSVLQSLQKTKDKIATDDFDDVVSCCVRVVVQWIKMFMFGNNLVSPFWDDPFRKDKGWAAEDCSNPDGFDHHPPRSNSYGHNVCLLSRIIMIMTGGDDPRDGDRRSDHDDHDDHDSIDITRGDCQSGGQAMETGLPDDVVSQVVSVCSQVVSPHPHYYHYDPCVPDVPRQLDPRADECVNVVVDPVVVVVSLVSQVVSHDVPRGQWRAKHWYDDPDDDDDDPDDIAIETGGHDPDDDDDCVVRVNPPHPDYDDDDDDDDDDDDPPDDD

Radius of gyration: 23.3 Å; chains: 1; bounding box: 57×50×89 Å

pLDDT: mean 70.53, std 22.26, range [25.23, 97.81]